Protein AF-A0A925P7Q9-F1 (afdb_monomer)

Structure (mmCIF, N/CA/C/O backbone):
data_AF-A0A925P7Q9-F1
#
_entry.id   AF-A0A925P7Q9-F1
#
loop_
_atom_site.group_PDB
_atom_site.id
_atom_site.type_symbol
_atom_site.label_atom_id
_atom_site.label_alt_id
_atom_site.label_comp_id
_atom_site.label_asym_id
_atom_site.label_entity_id
_atom_site.label_seq_id
_atom_site.pdbx_PDB_ins_code
_atom_site.Cartn_x
_atom_site.Cartn_y
_atom_site.Cartn_z
_atom_site.occupancy
_atom_site.B_iso_or_equiv
_atom_site.auth_seq_id
_atom_site.auth_comp_id
_atom_site.auth_asym_id
_atom_site.auth_atom_id
_atom_site.pdbx_PDB_model_num
ATOM 1 N N . SER A 1 1 ? -13.611 -2.205 -0.124 1.00 94.06 1 SER A N 1
ATOM 2 C CA . SER A 1 1 ? -13.806 -3.662 -0.037 1.00 94.06 1 SER A CA 1
ATOM 3 C C . SER A 1 1 ? -14.175 -4.195 -1.413 1.00 94.06 1 SER A C 1
ATOM 5 O O . SER A 1 1 ? -14.576 -3.403 -2.268 1.00 94.06 1 SER A O 1
ATOM 7 N N . PRO A 1 2 ? -14.031 -5.507 -1.661 1.00 94.31 2 PRO A N 1
ATOM 8 C CA . PRO A 1 2 ? -14.381 -6.111 -2.944 1.00 94.31 2 PRO A CA 1
ATOM 9 C C . PRO A 1 2 ? -15.844 -5.893 -3.346 1.00 94.31 2 PRO A C 1
ATOM 11 O O . PRO A 1 2 ? -16.120 -5.668 -4.518 1.00 94.31 2 PRO A O 1
ATOM 14 N N . ASP A 1 3 ? -16.765 -5.908 -2.383 1.00 93.88 3 ASP A N 1
ATOM 15 C CA . ASP A 1 3 ? -18.208 -5.709 -2.583 1.00 93.88 3 ASP A CA 1
ATOM 16 C C . ASP A 1 3 ? -18.633 -4.231 -2.717 1.00 93.88 3 ASP A C 1
ATOM 18 O O . ASP A 1 3 ? -19.788 -3.942 -3.015 1.00 93.88 3 ASP A O 1
ATOM 22 N N . GLY A 1 4 ? -17.714 -3.287 -2.490 1.00 94.19 4 GLY A N 1
ATOM 23 C CA . GLY A 1 4 ? -17.984 -1.850 -2.536 1.00 94.19 4 GLY A CA 1
ATOM 24 C C . GLY A 1 4 ? -18.709 -1.265 -1.317 1.00 94.19 4 GLY A C 1
ATOM 25 O O . GLY A 1 4 ? -18.965 -0.064 -1.318 1.00 94.19 4 GLY A O 1
ATOM 26 N N . SER A 1 5 ? -19.006 -2.046 -0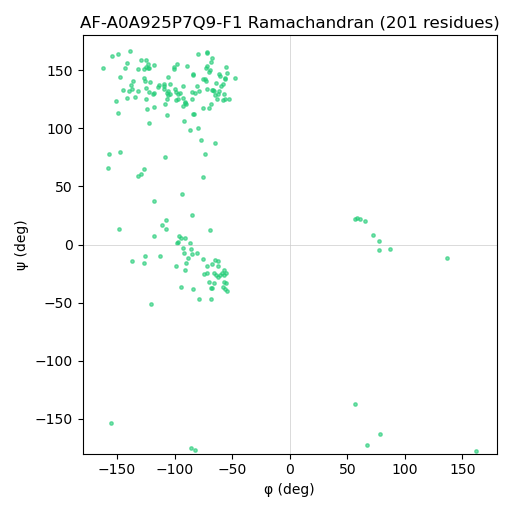.271 1.00 94.88 5 SER A N 1
ATOM 27 C CA . SER A 1 5 ? -19.677 -1.536 0.941 1.00 94.88 5 SER A CA 1
ATOM 28 C C . SER A 1 5 ? -18.772 -0.654 1.812 1.00 94.88 5 SER A C 1
ATOM 30 O O . SER A 1 5 ? -19.252 0.213 2.544 1.00 94.88 5 SER A O 1
ATOM 32 N N . LYS A 1 6 ? -17.449 -0.835 1.709 1.00 97.00 6 LYS A N 1
ATOM 33 C CA . LYS A 1 6 ? -16.426 -0.050 2.409 1.00 97.00 6 LYS A CA 1
ATOM 34 C C . LYS A 1 6 ? -15.475 0.631 1.430 1.00 97.00 6 LYS A C 1
ATOM 36 O O . LYS A 1 6 ? -14.990 0.005 0.483 1.00 97.00 6 LYS A O 1
ATOM 41 N N . LEU A 1 7 ? -15.108 1.871 1.720 1.00 96.81 7 LEU A N 1
ATOM 42 C CA . LEU A 1 7 ? -13.977 2.568 1.115 1.00 96.81 7 LEU A CA 1
ATOM 43 C C . LEU A 1 7 ? -12.781 2.502 2.069 1.00 96.81 7 LEU A C 1
ATOM 45 O O . LEU A 1 7 ? -12.929 2.769 3.258 1.00 96.81 7 LEU A O 1
ATOM 49 N N . TYR A 1 8 ? -11.603 2.178 1.540 1.00 97.62 8 TYR A N 1
ATOM 50 C CA . TYR A 1 8 ? -10.350 2.213 2.292 1.00 97.62 8 TYR A CA 1
ATOM 51 C C . TYR A 1 8 ? -9.435 3.280 1.708 1.00 97.62 8 TYR A C 1
ATOM 53 O O . TYR A 1 8 ? -9.300 3.384 0.490 1.00 97.62 8 TYR A O 1
ATOM 61 N N . GLY A 1 9 ? -8.812 4.062 2.580 1.00 96.19 9 GLY A N 1
ATOM 62 C CA . GLY A 1 9 ? -7.787 5.034 2.229 1.00 96.19 9 GLY A CA 1
ATOM 63 C C . GLY A 1 9 ? -6.588 4.877 3.147 1.00 96.19 9 GLY A C 1
ATOM 64 O O . GLY A 1 9 ? -6.722 4.458 4.294 1.00 96.19 9 GLY A O 1
ATOM 65 N N . MET A 1 10 ? -5.406 5.220 2.659 1.00 95.94 10 MET A N 1
ATOM 66 C CA . MET A 1 10 ? -4.186 5.142 3.448 1.00 95.94 10 MET A CA 1
ATOM 67 C C . MET A 1 10 ? -3.351 6.386 3.200 1.00 95.94 10 MET A C 1
ATOM 69 O O . MET A 1 10 ? -3.211 6.833 2.064 1.00 95.94 10 MET A O 1
ATOM 73 N N . MET A 1 11 ? -2.839 6.987 4.269 1.00 95.62 11 MET A N 1
ATOM 74 C CA . MET A 1 11 ? -1.954 8.141 4.126 1.00 95.62 11 MET A CA 1
ATOM 75 C C . MET A 1 11 ? -0.595 7.672 3.605 1.00 95.62 11 MET A C 1
ATOM 77 O O . MET A 1 11 ? -0.185 6.547 3.875 1.00 95.62 11 MET A O 1
ATOM 81 N N . GLN A 1 12 ? 0.140 8.521 2.885 1.00 95.19 12 GLN A N 1
ATOM 82 C CA . GLN A 1 12 ? 1.475 8.135 2.412 1.00 95.19 12 GLN A CA 1
ATOM 83 C C . GLN A 1 12 ? 2.468 7.973 3.573 1.00 95.19 12 GLN A C 1
ATOM 85 O O . GLN A 1 12 ? 3.310 7.084 3.564 1.00 95.19 12 GLN A O 1
ATOM 90 N N . ASN A 1 13 ? 2.366 8.833 4.585 1.00 96.56 13 ASN A N 1
ATOM 91 C CA . ASN A 1 13 ? 3.212 8.829 5.775 1.00 96.56 13 ASN A CA 1
ATOM 92 C C . ASN A 1 13 ? 2.353 9.107 7.011 1.00 96.56 13 ASN A C 1
ATOM 94 O O . ASN A 1 13 ? 1.243 9.632 6.886 1.00 96.56 13 ASN A O 1
ATOM 98 N N . ALA A 1 14 ? 2.917 8.861 8.198 1.00 97.00 14 ALA A N 1
ATOM 99 C CA . ALA A 1 14 ? 2.318 9.281 9.462 1.00 97.00 14 ALA A CA 1
ATOM 100 C C . ALA A 1 14 ? 1.861 10.752 9.420 1.00 97.00 14 ALA A C 1
ATOM 102 O O . ALA A 1 14 ? 2.492 11.626 8.806 1.00 97.00 14 ALA A O 1
ATOM 103 N N . LEU A 1 15 ? 0.739 11.047 10.073 1.00 96.75 15 LEU A N 1
ATOM 104 C CA . LEU A 1 15 ? 0.200 12.401 10.102 1.00 96.75 15 LEU A CA 1
ATOM 105 C C . LEU A 1 15 ? 1.071 13.327 10.983 1.00 96.75 15 LEU A C 1
ATOM 107 O O . LEU A 1 15 ? 1.928 12.863 11.728 1.00 96.75 15 LEU A O 1
ATOM 111 N N . ILE A 1 16 ? 0.907 14.656 10.885 1.00 97.00 16 ILE A N 1
ATOM 112 C CA . ILE A 1 16 ? 1.794 15.611 11.588 1.00 97.00 16 ILE A CA 1
ATOM 113 C C . ILE A 1 16 ? 1.523 15.487 13.079 1.00 97.00 16 ILE A C 1
ATOM 115 O O . ILE A 1 16 ? 2.448 15.518 13.881 1.00 97.00 16 ILE A O 1
ATOM 119 N N . GLN A 1 17 ? 0.259 15.292 13.445 1.00 96.56 17 GLN A N 1
ATOM 120 C CA . GLN A 1 17 ? -0.120 14.995 14.814 1.00 96.56 17 GLN A CA 1
ATOM 121 C C . GLN A 1 17 ? 0.485 13.676 15.313 1.00 96.56 17 GLN A C 1
ATOM 123 O O . GLN A 1 17 ? 0.772 13.572 16.495 1.00 96.56 17 GLN A O 1
ATOM 128 N N . ASP A 1 18 ? 0.764 12.711 14.432 1.00 96.69 18 ASP A N 1
ATOM 129 C CA . ASP A 1 18 ? 1.245 11.364 14.767 1.00 96.69 18 ASP A CA 1
ATOM 130 C C . ASP A 1 18 ? 2.782 11.267 14.735 1.00 96.69 18 ASP A C 1
ATOM 132 O O . ASP A 1 18 ? 3.371 10.329 14.199 1.00 96.69 18 ASP A O 1
ATOM 136 N N . GLY A 1 19 ? 3.454 12.274 15.298 1.00 94.12 19 GLY A N 1
ATOM 137 C CA . GLY A 1 19 ? 4.905 12.254 15.509 1.00 94.12 19 GLY A CA 1
ATOM 138 C C . GLY A 1 19 ? 5.639 13.549 15.168 1.00 94.12 19 GLY A C 1
ATOM 139 O O . GLY A 1 19 ? 6.790 13.709 15.562 1.00 94.12 19 GLY A O 1
ATOM 140 N N . GLY A 1 20 ? 4.986 14.499 14.503 1.00 95.00 20 GLY A N 1
ATOM 141 C CA . GLY A 1 20 ? 5.560 15.801 14.181 1.00 95.00 20 GLY A CA 1
ATOM 142 C C . GLY A 1 20 ? 6.511 15.785 12.986 1.00 95.00 20 GLY A C 1
ATOM 143 O O . GLY A 1 20 ? 6.508 14.870 12.155 1.00 95.00 20 GLY A O 1
ATOM 144 N N . LEU A 1 21 ? 7.308 16.850 12.904 1.00 96.69 21 LEU A N 1
ATOM 145 C CA . LEU A 1 21 ? 8.299 17.078 11.860 1.00 96.69 21 LEU A CA 1
ATOM 146 C C . LEU A 1 21 ? 9.694 17.243 12.471 1.00 96.69 21 LEU A C 1
ATOM 148 O O . LEU A 1 21 ? 9.822 17.720 13.601 1.00 96.69 21 LEU A O 1
ATOM 152 N N . ASP A 1 22 ? 10.735 16.896 11.718 1.00 94.56 22 ASP A N 1
ATOM 153 C CA . ASP A 1 22 ? 12.109 17.274 12.054 1.00 94.56 22 ASP A CA 1
ATOM 154 C C . ASP A 1 22 ? 12.458 18.704 11.596 1.00 94.56 22 ASP A C 1
ATOM 156 O O . ASP A 1 22 ? 11.629 19.444 11.062 1.00 94.56 22 ASP A O 1
ATOM 160 N N . ALA A 1 23 ? 13.719 19.102 11.800 1.00 96.00 23 ALA A N 1
ATOM 161 C CA . ALA A 1 23 ? 14.226 20.420 11.415 1.00 96.00 23 ALA A CA 1
ATOM 162 C C . ALA A 1 23 ? 14.179 20.695 9.897 1.00 96.00 23 ALA A C 1
ATOM 164 O O . ALA A 1 23 ? 14.252 21.852 9.491 1.00 96.00 23 ALA A O 1
ATOM 165 N N . SER A 1 24 ? 14.055 19.655 9.067 1.00 95.06 24 SER A N 1
ATOM 166 C CA . SER A 1 24 ? 13.908 19.748 7.610 1.00 95.06 24 SER A CA 1
ATOM 167 C C . SER A 1 24 ? 12.451 19.692 7.140 1.00 95.06 24 SER A C 1
ATOM 169 O O . SER A 1 24 ? 12.197 19.646 5.940 1.00 95.06 24 SER A O 1
ATOM 171 N N . LEU A 1 25 ? 11.493 19.728 8.075 1.00 93.88 25 LEU A N 1
ATOM 172 C CA . LEU A 1 25 ? 10.058 19.568 7.830 1.00 93.88 25 LEU A CA 1
ATOM 173 C C . LEU A 1 25 ? 9.665 18.172 7.315 1.00 93.88 25 LEU A C 1
ATOM 175 O O . LEU A 1 25 ? 8.575 18.002 6.764 1.00 93.88 25 LEU A O 1
ATOM 179 N N . ALA A 1 26 ? 10.512 17.160 7.521 1.00 93.00 26 ALA A N 1
ATOM 180 C CA . ALA A 1 26 ? 10.194 15.779 7.181 1.00 93.00 26 ALA A CA 1
ATOM 181 C C . ALA A 1 26 ? 9.395 15.104 8.304 1.00 93.00 26 ALA A C 1
ATOM 183 O O . ALA A 1 26 ? 9.598 15.373 9.489 1.00 93.00 26 ALA A O 1
ATOM 184 N N . ARG A 1 27 ? 8.477 14.209 7.927 1.00 95.12 27 ARG A N 1
ATOM 185 C CA . ARG A 1 27 ? 7.666 13.407 8.857 1.00 95.12 27 ARG A CA 1
ATOM 186 C C . ARG A 1 27 ? 8.571 12.422 9.593 1.00 95.12 27 ARG A C 1
ATOM 188 O O . ARG A 1 27 ? 9.368 11.740 8.958 1.00 95.12 27 ARG A O 1
ATOM 195 N N . VAL A 1 28 ? 8.436 12.320 10.915 1.00 95.44 28 VAL A N 1
ATOM 196 C CA . VAL A 1 28 ? 9.286 11.417 11.723 1.00 95.44 28 VAL A CA 1
ATOM 197 C C . VAL A 1 28 ? 8.546 10.236 12.348 1.00 95.44 28 VAL A C 1
ATOM 199 O O . VAL A 1 28 ? 9.202 9.341 12.883 1.00 95.44 28 VAL A O 1
ATOM 202 N N . GLY A 1 29 ? 7.211 10.228 12.291 1.00 97.19 29 GLY A N 1
ATOM 203 C CA . GLY A 1 29 ? 6.380 9.151 12.828 1.00 97.19 29 GLY A CA 1
ATOM 204 C C . GLY A 1 29 ? 6.428 7.878 11.980 1.00 97.19 29 GLY A C 1
ATOM 205 O O . GLY A 1 29 ? 6.446 7.941 10.753 1.00 97.19 29 GLY A O 1
ATOM 206 N N . LEU A 1 30 ? 6.419 6.718 12.641 1.00 97.94 30 LEU A N 1
ATOM 207 C CA . LEU A 1 30 ? 6.298 5.400 11.999 1.00 97.94 30 LEU A CA 1
ATOM 208 C C . LEU A 1 30 ? 4.848 4.922 11.876 1.00 97.94 30 LEU A C 1
ATOM 210 O O . LEU A 1 30 ? 4.551 4.063 11.050 1.00 97.94 30 LEU A O 1
ATOM 214 N N . ASN A 1 31 ? 3.958 5.454 12.711 1.00 98.31 31 ASN A N 1
ATOM 215 C CA . ASN A 1 31 ? 2.574 5.013 12.806 1.00 98.31 31 ASN A CA 1
ATOM 216 C C . ASN A 1 31 ? 1.715 5.744 11.774 1.00 98.31 31 ASN A C 1
ATOM 218 O O . ASN A 1 31 ? 1.299 6.884 11.974 1.00 98.31 31 ASN A O 1
ATOM 222 N N . ASN A 1 32 ? 1.475 5.074 10.657 1.00 97.75 32 ASN A N 1
ATOM 223 C CA . ASN A 1 32 ? 0.632 5.529 9.572 1.00 97.75 32 ASN A CA 1
ATOM 224 C C . ASN A 1 32 ? -0.828 5.097 9.787 1.00 97.75 32 ASN A C 1
ATOM 226 O O . ASN A 1 32 ? -1.088 4.085 10.442 1.00 97.75 32 ASN A O 1
ATOM 230 N N . ARG A 1 33 ? -1.783 5.848 9.232 1.00 98.06 33 ARG A N 1
ATOM 231 C CA . ARG A 1 33 ? -3.216 5.562 9.388 1.00 98.06 33 ARG A CA 1
ATOM 232 C C . ARG A 1 33 ? -3.820 4.985 8.116 1.00 98.06 33 ARG A C 1
ATOM 234 O O . ARG A 1 33 ? -3.649 5.541 7.029 1.00 98.06 33 ARG A O 1
ATOM 241 N N . ILE A 1 34 ? -4.564 3.900 8.292 1.00 98.62 34 ILE A N 1
ATOM 242 C CA . ILE A 1 34 ? -5.539 3.390 7.328 1.00 98.62 34 ILE A CA 1
ATOM 243 C C . ILE A 1 34 ? -6.908 3.870 7.797 1.00 98.62 34 ILE A C 1
ATOM 245 O O . ILE A 1 34 ? -7.242 3.708 8.967 1.00 98.62 34 ILE A O 1
ATOM 249 N N . VAL A 1 35 ? -7.692 4.438 6.892 1.00 98.31 35 VAL A N 1
ATOM 250 C CA . VAL A 1 35 ? -9.070 4.864 7.127 1.00 98.31 35 VAL A CA 1
ATOM 251 C C . VAL A 1 35 ? -9.996 3.879 6.429 1.00 98.31 35 VAL A C 1
ATOM 253 O O . VAL A 1 35 ? -9.817 3.592 5.248 1.00 98.31 35 VAL A O 1
ATOM 256 N N . GLU A 1 36 ? -10.996 3.386 7.147 1.00 98.50 36 GLU A N 1
ATOM 257 C CA . GLU A 1 36 ? -12.144 2.680 6.584 1.00 98.50 36 GLU A CA 1
ATOM 258 C C . GLU A 1 36 ? -13.380 3.564 6.716 1.00 98.50 36 GLU A C 1
ATOM 260 O O . GLU A 1 36 ? -13.642 4.114 7.786 1.00 98.50 36 GLU A O 1
ATOM 265 N N . ILE A 1 37 ? -14.157 3.663 5.643 1.00 98.38 37 ILE A N 1
ATOM 266 C CA . ILE A 1 37 ? -15.436 4.366 5.611 1.00 98.38 37 ILE A CA 1
ATOM 267 C C . ILE A 1 37 ? -16.500 3.391 5.124 1.00 98.38 37 ILE A C 1
ATOM 269 O O . ILE A 1 37 ? -16.375 2.805 4.050 1.00 98.38 37 ILE A O 1
ATOM 273 N N . ASP A 1 38 ? -17.563 3.231 5.898 1.00 97.75 38 ASP A N 1
ATOM 274 C CA . ASP A 1 38 ? -18.792 2.609 5.428 1.00 97.75 38 ASP A CA 1
ATOM 275 C C . ASP A 1 38 ? -19.474 3.513 4.397 1.00 97.75 38 ASP A C 1
ATOM 277 O O . ASP A 1 38 ? -19.781 4.668 4.690 1.00 97.75 38 ASP A O 1
ATOM 281 N N . VAL A 1 39 ? -19.675 3.013 3.179 1.00 96.50 39 VAL A N 1
ATOM 282 C CA . VAL A 1 39 ? -20.136 3.837 2.051 1.00 96.50 39 VAL A CA 1
ATOM 283 C C . VAL A 1 39 ? -21.589 4.281 2.224 1.00 96.50 39 VAL A C 1
ATOM 285 O O . VAL A 1 39 ? -21.943 5.376 1.793 1.00 96.50 39 VAL A O 1
ATOM 288 N N . GLU A 1 40 ? -22.425 3.468 2.871 1.00 96.50 40 GLU A N 1
ATOM 289 C CA . GLU A 1 40 ? -23.841 3.776 3.080 1.00 96.50 40 GLU A CA 1
ATOM 290 C C . GLU A 1 40 ? -24.042 4.776 4.228 1.00 96.50 40 GLU A C 1
ATOM 292 O O . GLU A 1 40 ? -24.770 5.759 4.093 1.00 96.50 40 GLU A O 1
ATOM 297 N N . THR A 1 41 ? -23.382 4.540 5.360 1.00 97.88 41 THR A N 1
ATOM 298 C CA . THR A 1 41 ? -23.613 5.281 6.611 1.00 97.88 41 THR A CA 1
ATOM 299 C C . THR A 1 41 ? -22.605 6.399 6.865 1.00 97.88 41 THR A C 1
ATOM 301 O O . THR A 1 41 ? -22.851 7.269 7.700 1.00 97.88 41 THR A O 1
ATOM 304 N N . GLY A 1 42 ? -21.449 6.375 6.197 1.00 97.25 42 GLY A N 1
ATOM 305 C CA . GLY A 1 42 ? -20.320 7.262 6.480 1.00 97.25 42 GLY A CA 1
ATOM 306 C C . GLY A 1 42 ? -19.578 6.932 7.780 1.00 97.25 42 GLY A C 1
ATOM 307 O O . GLY A 1 42 ? -18.728 7.714 8.209 1.00 97.25 42 GLY A O 1
ATOM 308 N N . ALA A 1 43 ? -19.886 5.806 8.435 1.00 97.94 43 ALA A N 1
ATOM 309 C CA . ALA A 1 43 ? -19.208 5.397 9.659 1.00 97.94 43 ALA A CA 1
ATOM 310 C C . ALA A 1 43 ? -17.715 5.151 9.397 1.00 97.94 43 ALA A C 1
ATOM 312 O O . ALA A 1 43 ? -17.352 4.404 8.490 1.00 97.94 43 ALA A O 1
ATOM 313 N N . LEU A 1 44 ? -16.860 5.763 10.217 1.00 97.56 44 LEU A N 1
ATOM 314 C CA . LEU A 1 44 ? -15.410 5.753 10.040 1.00 97.56 44 LEU A CA 1
ATOM 315 C C . LEU A 1 44 ? -14.728 4.888 11.101 1.00 97.56 44 LEU A C 1
ATOM 317 O O . LEU A 1 44 ? -15.088 4.965 12.275 1.00 97.56 44 LEU A O 1
ATOM 321 N N . ARG A 1 45 ? -13.727 4.110 10.691 1.00 98.19 45 ARG A N 1
ATOM 322 C CA . ARG A 1 45 ? -12.739 3.464 11.568 1.00 98.19 45 ARG A CA 1
ATOM 323 C C . ARG A 1 45 ? -11.343 3.853 11.111 1.00 98.19 45 ARG A C 1
ATOM 325 O O . ARG A 1 45 ? -11.132 4.110 9.927 1.00 98.19 45 ARG A O 1
ATOM 332 N N . GLU A 1 46 ? -10.390 3.856 12.033 1.00 98.56 46 GLU A N 1
ATOM 333 C CA . GLU A 1 46 ? -8.981 4.020 11.677 1.00 98.56 46 GLU A CA 1
ATOM 334 C C . GLU A 1 46 ? -8.142 2.896 12.266 1.00 98.56 46 GLU A C 1
ATOM 336 O O . GLU A 1 46 ? -8.375 2.469 13.394 1.00 98.56 46 GLU A O 1
ATOM 341 N N . PHE A 1 47 ? -7.136 2.449 11.523 1.00 98.75 47 PHE A N 1
ATOM 342 C CA . PHE A 1 47 ? -6.209 1.404 11.943 1.00 98.75 47 PHE A CA 1
ATOM 343 C C . PHE A 1 47 ? -4.768 1.889 11.819 1.00 98.75 47 PHE A C 1
ATOM 345 O O . PHE A 1 47 ? -4.443 2.710 10.956 1.00 98.75 47 PHE A O 1
ATOM 352 N N . VAL A 1 48 ? -3.887 1.355 12.666 1.00 98.75 48 VAL A N 1
ATOM 353 C CA . VAL A 1 48 ? -2.459 1.689 12.632 1.00 98.75 48 VAL A CA 1
ATOM 354 C C . VAL A 1 48 ? -1.714 0.719 11.725 1.00 98.75 48 VAL A C 1
ATOM 356 O O . VAL A 1 48 ? -1.695 -0.483 11.980 1.00 98.75 48 VAL A O 1
ATOM 359 N N . TYR A 1 49 ? -1.034 1.256 10.718 1.00 98.75 49 TYR A N 1
ATOM 360 C CA . TYR A 1 49 ? 0.004 0.575 9.955 1.00 98.75 49 TYR A CA 1
ATOM 361 C C . TYR A 1 49 ? 1.364 1.139 10.352 1.00 98.75 49 TYR A C 1
ATOM 363 O O . TYR A 1 49 ? 1.592 2.343 10.264 1.00 98.75 49 TYR A O 1
ATOM 371 N N . VAL A 1 50 ? 2.28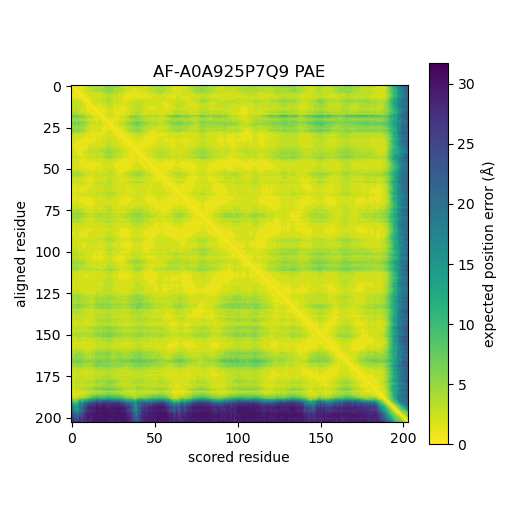9 0.283 10.769 1.00 98.56 50 VAL A N 1
ATOM 372 C CA . VAL A 1 50 ? 3.641 0.715 11.140 1.00 98.56 50 VAL A CA 1
ATOM 373 C C . VAL A 1 50 ? 4.551 0.593 9.920 1.00 98.56 50 VAL A C 1
ATOM 375 O O . VAL A 1 50 ? 4.721 -0.510 9.402 1.00 98.56 50 VAL A O 1
ATOM 378 N N . LEU A 1 51 ? 5.133 1.702 9.460 1.00 98.38 51 LEU A N 1
ATOM 379 C CA . LEU A 1 51 ? 6.138 1.714 8.387 1.00 98.38 51 LEU A CA 1
ATOM 380 C C . LEU A 1 51 ? 7.377 0.899 8.796 1.00 98.38 51 LEU A C 1
ATOM 382 O O . LEU A 1 51 ? 7.771 0.923 9.964 1.00 98.38 51 LEU A O 1
ATOM 386 N N . ASP A 1 52 ? 8.026 0.216 7.847 1.00 97.69 52 ASP A N 1
ATOM 387 C CA . ASP A 1 52 ? 9.322 -0.445 8.105 1.00 97.69 52 ASP A CA 1
ATOM 388 C C . ASP A 1 52 ? 10.417 0.588 8.402 1.00 97.69 52 ASP A C 1
ATOM 390 O O . ASP A 1 52 ? 11.327 0.347 9.198 1.00 97.69 52 ASP A O 1
ATOM 394 N N . SER A 1 53 ? 10.323 1.760 7.774 1.00 96.25 53 SER A N 1
ATOM 395 C CA . SER A 1 53 ? 11.189 2.904 8.036 1.00 96.25 53 SER A CA 1
ATOM 396 C C . SER A 1 53 ? 10.432 4.210 7.831 1.00 96.25 53 SER A C 1
ATOM 398 O O . SER A 1 53 ? 9.679 4.358 6.877 1.00 96.25 53 SER A O 1
ATOM 400 N N . ARG A 1 54 ? 10.734 5.221 8.651 1.00 94.00 54 ARG A N 1
ATOM 401 C CA . ARG A 1 54 ? 10.235 6.601 8.477 1.00 94.00 54 ARG A CA 1
ATOM 402 C C . ARG A 1 54 ? 10.685 7.267 7.170 1.00 94.00 54 ARG A C 1
ATOM 404 O O . ARG A 1 54 ? 10.188 8.327 6.827 1.00 94.00 54 ARG A O 1
ATOM 411 N N . SER A 1 55 ? 11.674 6.688 6.485 1.00 93.62 55 SER A N 1
ATOM 412 C CA . SER A 1 55 ? 12.128 7.143 5.163 1.00 93.62 55 SER A CA 1
ATOM 413 C C . SER A 1 55 ? 11.310 6.569 4.007 1.00 93.62 55 SER A C 1
ATOM 415 O O . SER A 1 55 ? 11.563 6.930 2.857 1.00 93.62 55 SER A O 1
ATOM 417 N N . ASN A 1 56 ? 10.418 5.622 4.293 1.00 96.69 56 ASN A N 1
ATOM 418 C CA . ASN A 1 56 ? 9.552 5.007 3.305 1.00 96.69 56 ASN A CA 1
ATOM 419 C C . ASN A 1 56 ? 8.177 5.671 3.345 1.00 96.69 56 ASN A C 1
ATOM 421 O O . ASN A 1 56 ? 7.768 6.187 4.382 1.00 96.69 56 ASN A O 1
ATOM 425 N N . GLY A 1 57 ? 7.460 5.597 2.231 1.00 97.38 57 GLY A N 1
ATOM 426 C CA . GLY A 1 57 ? 6.054 5.968 2.147 1.00 97.38 57 GLY A CA 1
ATOM 427 C C . GLY A 1 57 ? 5.211 4.813 1.626 1.00 97.38 57 GLY A C 1
ATOM 428 O O . GLY A 1 57 ? 5.719 3.928 0.934 1.00 97.38 57 GLY A O 1
ATOM 429 N N . VAL A 1 58 ? 3.927 4.836 1.972 1.00 98.19 58 VAL A N 1
ATOM 430 C CA . VAL A 1 58 ? 2.908 3.996 1.348 1.00 98.19 58 VAL A CA 1
ATOM 431 C C . VAL A 1 58 ? 2.403 4.664 0.085 1.00 98.19 58 VAL A C 1
ATOM 433 O O . VAL A 1 58 ? 2.027 5.832 0.104 1.00 98.19 58 VAL A O 1
ATOM 436 N N . ASN A 1 59 ? 2.359 3.911 -1.002 1.00 96.75 59 ASN A N 1
ATOM 437 C CA . ASN A 1 59 ? 2.071 4.467 -2.316 1.00 96.75 59 ASN A CA 1
ATOM 438 C C . ASN A 1 59 ? 0.920 3.778 -3.039 1.00 96.75 59 ASN A C 1
ATOM 440 O O . ASN A 1 59 ? 0.471 4.292 -4.052 1.00 96.75 59 ASN A O 1
ATOM 444 N N . GLU A 1 60 ? 0.437 2.652 -2.517 1.00 97.75 60 GLU A N 1
ATOM 445 C CA . GLU A 1 60 ? -0.722 1.954 -3.061 1.00 97.75 60 GLU A CA 1
ATOM 446 C C . GLU A 1 60 ? -1.295 0.973 -2.028 1.00 97.75 60 GLU A C 1
ATOM 448 O O . GLU A 1 60 ? -0.559 0.439 -1.188 1.00 97.75 60 GLU A O 1
ATOM 453 N N . ILE A 1 61 ? -2.600 0.716 -2.111 1.00 98.06 61 ILE A N 1
ATOM 454 C CA . ILE A 1 61 ? -3.321 -0.307 -1.360 1.00 98.06 61 ILE A CA 1
ATOM 455 C C . ILE A 1 61 ? -4.381 -0.972 -2.250 1.00 98.06 61 ILE A C 1
ATOM 457 O O . ILE A 1 61 ? -5.270 -0.319 -2.786 1.00 98.06 61 ILE A O 1
ATOM 461 N N . VAL A 1 62 ? -4.353 -2.302 -2.341 1.00 97.50 62 VAL A N 1
ATOM 462 C CA . VAL A 1 62 ? -5.379 -3.083 -3.050 1.00 97.50 62 VAL A CA 1
ATOM 463 C C . VAL A 1 62 ? -5.985 -4.138 -2.132 1.00 97.50 62 VAL A C 1
ATOM 465 O O . VAL A 1 62 ? -5.278 -4.835 -1.402 1.00 97.50 62 VAL A O 1
ATOM 468 N N . ALA A 1 63 ? -7.313 -4.253 -2.153 1.00 97.62 63 ALA A N 1
ATOM 469 C CA . ALA A 1 63 ? -8.035 -5.236 -1.355 1.00 97.62 63 ALA A CA 1
ATOM 470 C C . ALA A 1 63 ? -7.824 -6.656 -1.899 1.00 97.62 63 ALA A C 1
ATOM 472 O O . ALA A 1 63 ? -7.938 -6.899 -3.101 1.00 97.62 63 ALA A O 1
ATOM 473 N N . LEU A 1 64 ? -7.546 -7.592 -0.994 1.00 98.06 64 LEU A N 1
ATOM 474 C CA . LEU A 1 64 ? -7.551 -9.030 -1.260 1.00 98.06 64 LEU A CA 1
ATOM 475 C C . LEU A 1 64 ? -8.905 -9.643 -0.896 1.00 98.06 64 LEU A C 1
ATOM 477 O O . LEU A 1 64 ? -9.367 -10.548 -1.581 1.00 98.06 64 LEU A O 1
ATOM 481 N N . ASN A 1 65 ? -9.524 -9.145 0.173 1.00 97.25 65 ASN A N 1
ATOM 482 C CA . ASN A 1 65 ? -10.902 -9.401 0.582 1.00 97.25 65 ASN A CA 1
ATOM 483 C C . ASN A 1 65 ? -11.397 -8.216 1.443 1.00 97.25 65 ASN A C 1
ATOM 485 O O . ASN A 1 65 ? -10.951 -7.085 1.248 1.00 97.25 65 ASN A O 1
ATOM 489 N N . ASP A 1 66 ? -12.355 -8.428 2.340 1.00 96.25 66 ASP A N 1
ATOM 490 C CA . ASP A 1 66 ? -12.931 -7.407 3.217 1.00 96.25 66 ASP A CA 1
ATOM 491 C C . ASP A 1 66 ? -12.030 -7.001 4.396 1.00 96.25 66 ASP A C 1
ATOM 493 O O . ASP A 1 66 ? -12.291 -5.971 5.014 1.00 96.25 66 ASP A O 1
ATOM 497 N N . HIS A 1 67 ? -10.956 -7.744 4.684 1.00 97.50 67 HIS A N 1
ATOM 498 C CA . HIS A 1 67 ? -10.054 -7.442 5.801 1.00 97.50 67 HIS A CA 1
ATOM 499 C C . HIS A 1 67 ? -8.552 -7.581 5.485 1.00 97.50 67 HIS A C 1
ATOM 501 O O . HIS A 1 67 ? -7.718 -7.071 6.236 1.00 97.50 67 HIS A O 1
ATOM 507 N N . GLU A 1 68 ? -8.183 -8.221 4.374 1.00 98.62 68 GLU A N 1
ATOM 508 C CA . GLU A 1 68 ? -6.804 -8.371 3.908 1.00 98.62 68 GLU A CA 1
ATOM 509 C C . GLU A 1 68 ? -6.507 -7.467 2.704 1.00 98.62 68 GLU A C 1
ATOM 511 O O . GLU A 1 68 ? -7.333 -7.301 1.801 1.00 98.62 68 GLU A O 1
ATOM 516 N N . PHE A 1 69 ? -5.284 -6.937 2.648 1.00 98.75 69 PHE A N 1
ATOM 517 C CA . PHE A 1 69 ? -4.831 -6.030 1.589 1.00 98.75 69 PHE A CA 1
ATOM 518 C C . PHE A 1 69 ? -3.382 -6.316 1.196 1.00 98.75 69 PHE A C 1
ATOM 520 O O . PHE A 1 69 ? -2.599 -6.818 2.006 1.00 98.75 69 PHE A O 1
ATOM 527 N N . LEU A 1 70 ? -3.009 -5.935 -0.025 1.00 98.69 70 LEU A N 1
ATOM 528 C CA . LEU A 1 70 ? -1.615 -5.674 -0.371 1.00 98.69 70 LEU A CA 1
ATOM 529 C C . LEU A 1 70 ? -1.359 -4.173 -0.277 1.00 98.69 70 LEU A C 1
ATOM 531 O O . LEU A 1 70 ? -2.102 -3.384 -0.855 1.00 98.69 70 LEU A O 1
ATOM 535 N N . VAL A 1 71 ? -0.300 -3.798 0.432 1.00 98.81 71 VAL A N 1
ATOM 536 C CA . VAL A 1 71 ? 0.154 -2.413 0.589 1.00 98.81 71 VAL A CA 1
ATOM 537 C C . VAL A 1 71 ? 1.551 -2.287 0.010 1.00 98.81 71 VAL A C 1
ATOM 539 O O . VAL A 1 71 ? 2.440 -3.064 0.361 1.00 98.81 71 VAL A O 1
ATOM 542 N N . LEU A 1 72 ? 1.750 -1.300 -0.855 1.00 98.75 72 LEU A N 1
ATOM 543 C CA . LEU A 1 72 ? 3.058 -0.958 -1.393 1.00 98.75 72 LEU A CA 1
ATOM 544 C C . LEU A 1 72 ? 3.742 0.073 -0.500 1.00 98.75 72 LEU A C 1
ATOM 546 O O . LEU A 1 72 ? 3.248 1.189 -0.353 1.00 98.75 72 LEU A O 1
ATOM 550 N N . GLU A 1 73 ? 4.912 -0.278 0.023 1.00 98.62 73 GLU A N 1
ATOM 551 C CA . GLU A 1 73 ? 5.791 0.630 0.753 1.00 98.62 73 GLU A CA 1
ATOM 552 C C . GLU A 1 73 ? 7.133 0.765 0.017 1.00 98.62 73 GLU A C 1
ATOM 554 O O . GLU A 1 73 ? 7.760 -0.226 -0.380 1.00 98.62 73 GLU A O 1
ATOM 559 N N . ARG A 1 74 ? 7.580 2.006 -0.191 1.00 98.12 74 ARG A N 1
ATOM 560 C CA . ARG A 1 74 ? 8.755 2.309 -1.015 1.00 98.12 74 ARG A CA 1
ATOM 561 C C . ARG A 1 74 ? 9.598 3.460 -0.476 1.00 98.12 74 ARG A C 1
ATOM 563 O O . ARG A 1 74 ? 9.078 4.391 0.133 1.00 98.12 74 ARG A O 1
ATOM 570 N N . ASP A 1 75 ? 10.898 3.439 -0.762 1.00 97.88 75 ASP A N 1
ATOM 571 C CA . ASP A 1 75 ? 11.761 4.617 -0.616 1.00 97.88 75 ASP A CA 1
ATOM 572 C C . ASP A 1 75 ? 11.613 5.581 -1.809 1.00 97.88 75 ASP A C 1
ATOM 574 O O . ASP A 1 75 ? 11.084 5.227 -2.861 1.00 97.88 75 ASP A O 1
ATOM 578 N N . GLY A 1 76 ? 12.076 6.823 -1.665 1.00 96.44 76 GLY A N 1
ATOM 579 C CA . GLY A 1 76 ? 12.128 7.809 -2.759 1.00 96.44 76 GLY A CA 1
ATOM 580 C C . GLY A 1 76 ? 13.371 7.709 -3.647 1.00 96.44 76 GLY A C 1
ATOM 581 O O . GLY A 1 76 ? 13.823 8.720 -4.168 1.00 96.44 76 GLY A O 1
ATOM 582 N N . ARG A 1 77 ? 14.010 6.535 -3.740 1.00 97.62 77 ARG A N 1
ATOM 583 C CA . ARG A 1 77 ? 15.233 6.350 -4.539 1.00 97.62 77 ARG A CA 1
ATOM 584 C C . ARG A 1 77 ? 14.926 5.697 -5.886 1.00 97.62 77 ARG A C 1
ATOM 586 O O . ARG A 1 77 ? 13.970 4.931 -6.007 1.00 97.62 77 ARG A O 1
ATOM 593 N N . VAL A 1 78 ? 15.776 5.980 -6.873 1.00 96.25 78 VAL A N 1
ATOM 594 C CA . VAL A 1 78 ? 15.648 5.560 -8.278 1.00 96.25 78 VAL A CA 1
ATOM 595 C C . VAL A 1 78 ? 16.893 4.819 -8.757 1.00 96.25 78 VAL A C 1
ATOM 597 O O . VAL A 1 78 ? 17.988 4.983 -8.206 1.00 96.25 78 VAL A O 1
ATOM 600 N N . GLY A 1 79 ? 16.737 4.026 -9.811 1.00 96.25 79 GLY A N 1
ATOM 601 C CA . GLY A 1 79 ? 17.822 3.352 -10.501 1.00 96.25 79 GLY A CA 1
ATOM 602 C C . GLY A 1 79 ? 18.631 2.464 -9.558 1.00 96.25 79 GLY A C 1
ATOM 603 O O . GLY A 1 79 ? 18.094 1.808 -8.668 1.00 96.25 79 GLY A O 1
ATOM 604 N N . ALA A 1 80 ? 19.956 2.507 -9.698 1.00 97.06 80 ALA A N 1
ATOM 605 C CA . ALA A 1 80 ? 20.869 1.745 -8.846 1.00 97.06 80 ALA A CA 1
ATOM 606 C C . ALA A 1 80 ? 20.848 2.166 -7.361 1.00 97.06 80 ALA A C 1
ATOM 608 O O . ALA A 1 80 ? 21.401 1.456 -6.525 1.00 97.06 80 ALA A O 1
ATOM 609 N N . ALA A 1 81 ? 20.246 3.313 -7.025 1.00 98.00 81 ALA A N 1
ATOM 610 C CA . ALA A 1 81 ? 20.097 3.758 -5.644 1.00 98.00 81 ALA A CA 1
ATOM 611 C C . ALA A 1 81 ? 18.809 3.241 -4.982 1.00 98.00 81 ALA A C 1
ATOM 613 O O . ALA A 1 81 ? 18.681 3.387 -3.766 1.00 98.00 81 ALA A O 1
ATOM 614 N N . ALA A 1 82 ? 17.859 2.671 -5.737 1.00 97.94 82 ALA A N 1
ATOM 615 C CA . ALA A 1 82 ? 16.646 2.076 -5.179 1.00 97.94 82 ALA A CA 1
ATOM 616 C C . ALA A 1 82 ? 17.010 0.998 -4.146 1.00 97.94 82 ALA A C 1
ATOM 618 O O . ALA A 1 82 ? 17.766 0.077 -4.452 1.00 97.94 82 ALA A O 1
ATOM 619 N N . ALA A 1 83 ? 16.489 1.122 -2.923 1.00 97.81 83 ALA A N 1
ATOM 620 C CA . ALA A 1 83 ? 16.840 0.215 -1.829 1.00 97.81 83 ALA A CA 1
ATOM 621 C C . ALA A 1 83 ? 15.626 -0.435 -1.153 1.00 97.81 83 ALA A C 1
ATOM 623 O O . ALA A 1 83 ? 15.793 -1.411 -0.424 1.00 97.81 83 ALA A O 1
ATOM 624 N N . PHE A 1 84 ? 14.413 0.085 -1.369 1.00 98.50 84 PHE A N 1
ATOM 625 C CA . PHE A 1 84 ? 13.201 -0.462 -0.759 1.00 98.50 84 PHE A CA 1
ATOM 626 C C . PHE A 1 84 ? 11.979 -0.257 -1.660 1.00 98.50 84 PHE A C 1
ATOM 628 O O . PHE A 1 84 ? 11.563 0.882 -1.868 1.00 98.50 84 PHE A O 1
ATOM 635 N N . LYS A 1 85 ? 11.408 -1.348 -2.193 1.00 98.31 85 LYS A N 1
ATOM 636 C CA . LYS A 1 85 ? 10.224 -1.362 -3.076 1.00 98.31 85 LYS A CA 1
ATOM 637 C C . LYS A 1 85 ? 9.410 -2.642 -2.828 1.00 98.31 85 LYS A C 1
ATOM 639 O O . LYS A 1 85 ? 9.568 -3.629 -3.545 1.00 98.31 85 LYS A O 1
ATOM 644 N N . ARG A 1 86 ? 8.606 -2.672 -1.763 1.00 98.69 86 ARG A N 1
ATOM 645 C CA . ARG A 1 86 ? 8.027 -3.920 -1.240 1.00 98.69 86 ARG A CA 1
ATOM 646 C C . ARG A 1 86 ? 6.518 -3.864 -1.125 1.00 98.69 86 ARG A C 1
ATOM 648 O O . ARG A 1 86 ? 5.962 -2.869 -0.672 1.00 98.69 86 ARG A O 1
ATOM 655 N N . LEU A 1 87 ? 5.878 -4.976 -1.461 1.00 98.81 87 LEU A N 1
ATOM 656 C CA . LEU A 1 87 ? 4.502 -5.236 -1.091 1.00 98.81 87 LEU A CA 1
ATOM 657 C C . LEU A 1 87 ? 4.461 -6.005 0.224 1.00 98.81 87 LEU A C 1
ATOM 659 O O . LEU A 1 87 ? 5.174 -6.997 0.412 1.00 98.81 87 LEU A O 1
ATOM 663 N N . PHE A 1 88 ? 3.562 -5.577 1.094 1.00 98.88 88 PHE A N 1
ATOM 664 C CA . PHE A 1 88 ? 3.204 -6.260 2.323 1.00 98.88 88 PHE A CA 1
ATOM 665 C C . PHE A 1 88 ? 1.771 -6.752 2.235 1.00 98.88 88 PHE A C 1
ATOM 667 O O . PHE A 1 88 ? 0.888 -6.012 1.805 1.00 98.88 88 PHE A O 1
ATOM 674 N N . LYS A 1 89 ? 1.530 -7.977 2.697 1.00 98.81 89 LYS A N 1
ATOM 675 C CA . LYS A 1 89 ? 0.180 -8.440 2.997 1.00 98.81 89 LYS A CA 1
ATOM 676 C C . LYS A 1 89 ? -0.174 -7.992 4.409 1.00 98.81 89 LYS A C 1
ATOM 678 O O . LYS A 1 89 ? 0.567 -8.306 5.349 1.00 98.81 89 LYS A O 1
ATOM 683 N N . ILE A 1 90 ? -1.288 -7.278 4.545 1.00 98.88 90 ILE A N 1
ATOM 684 C CA . ILE A 1 90 ? -1.821 -6.847 5.838 1.00 98.88 90 ILE A CA 1
ATOM 685 C C . ILE A 1 90 ? -3.199 -7.439 6.120 1.00 98.88 90 ILE A C 1
ATOM 687 O O .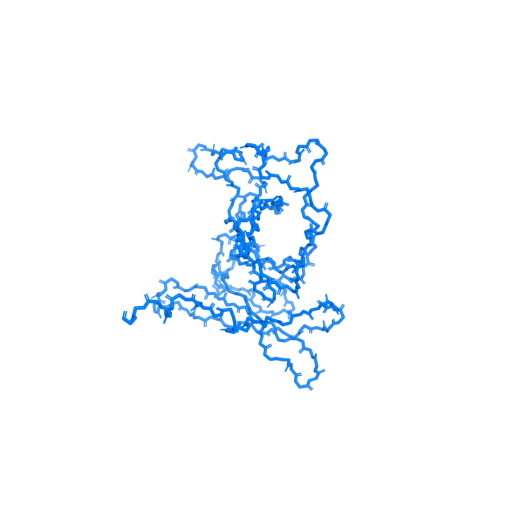 ILE A 1 90 ? -3.930 -7.740 5.180 1.00 98.88 90 ILE A O 1
ATOM 691 N N . ASP A 1 91 ? -3.544 -7.567 7.401 1.00 98.75 91 ASP A N 1
ATOM 692 C CA . ASP A 1 91 ? -4.870 -7.975 7.886 1.00 98.75 91 ASP A CA 1
ATOM 693 C C . ASP A 1 91 ? -5.322 -7.059 9.038 1.00 98.75 91 ASP A C 1
ATOM 695 O O . ASP A 1 91 ? -4.591 -6.860 10.018 1.00 98.75 91 ASP A O 1
ATOM 699 N N . ILE A 1 92 ? -6.524 -6.488 8.911 1.00 98.69 92 ILE A N 1
ATOM 700 C CA . ILE A 1 92 ? -7.112 -5.554 9.885 1.00 98.69 92 ILE A CA 1
ATOM 701 C C . ILE A 1 92 ? -7.981 -6.236 10.953 1.00 98.69 92 ILE A C 1
ATOM 703 O O . ILE A 1 92 ? -8.382 -5.572 11.904 1.00 98.69 92 ILE A O 1
ATOM 707 N N . THR A 1 93 ? -8.267 -7.539 10.848 1.00 98.19 93 THR A N 1
ATOM 708 C CA . THR A 1 93 ? -9.251 -8.248 11.698 1.00 98.19 93 THR A CA 1
ATOM 709 C C . THR A 1 93 ? -9.004 -8.085 13.201 1.00 98.19 93 THR A C 1
ATOM 711 O O . THR A 1 93 ? -9.946 -7.926 13.975 1.00 98.19 93 THR A O 1
ATOM 714 N N . GLY A 1 94 ? -7.739 -8.120 13.627 1.00 98.00 94 GLY A N 1
ATOM 715 C CA . GLY A 1 94 ? -7.339 -7.967 15.032 1.00 98.00 94 GLY A CA 1
ATOM 716 C C . GLY A 1 94 ? -6.877 -6.559 15.418 1.00 98.00 94 GLY A C 1
ATOM 717 O O . GLY A 1 94 ? -6.451 -6.359 16.556 1.00 98.00 94 GLY A O 1
ATOM 718 N N . ALA A 1 95 ? -6.901 -5.603 14.487 1.00 98.69 95 ALA A N 1
ATOM 719 C CA . ALA A 1 95 ? -6.387 -4.261 14.718 1.00 98.69 95 ALA A CA 1
ATOM 720 C C . ALA A 1 95 ? -7.347 -3.443 15.591 1.00 98.69 95 ALA A C 1
ATOM 722 O O . ALA A 1 95 ? -8.571 -3.530 15.471 1.00 98.69 95 ALA A O 1
ATOM 723 N N . SER A 1 96 ? -6.788 -2.617 16.472 1.00 98.69 96 SER A N 1
ATOM 724 C CA . SER A 1 96 ? -7.579 -1.678 17.263 1.00 98.69 96 SER A CA 1
ATOM 725 C C . SER A 1 96 ? -8.084 -0.535 16.393 1.00 98.69 96 SER A C 1
ATOM 727 O O . SER A 1 96 ? -7.343 0.000 15.569 1.00 98.69 96 SER A O 1
ATOM 729 N N . ASP A 1 97 ? -9.320 -0.117 16.644 1.00 98.62 97 ASP A N 1
ATOM 730 C CA . ASP A 1 97 ? -9.845 1.122 16.091 1.00 98.62 97 ASP A CA 1
ATOM 731 C C . ASP A 1 97 ? -9.262 2.322 16.844 1.00 98.62 97 ASP A C 1
ATOM 733 O O . ASP A 1 97 ? -9.451 2.465 18.055 1.00 98.62 97 ASP A O 1
ATOM 737 N N . VAL A 1 98 ? -8.524 3.167 16.130 1.00 98.44 98 VAL A N 1
ATOM 738 C CA . VAL A 1 98 ? -7.803 4.320 16.680 1.00 98.44 98 VAL A CA 1
ATOM 739 C C . VAL A 1 98 ? -8.389 5.664 16.250 1.00 98.44 98 VAL A C 1
ATOM 741 O O . VAL A 1 98 ? -7.728 6.690 16.431 1.00 98.44 98 VAL A O 1
ATOM 744 N N . ARG A 1 99 ? -9.628 5.695 15.736 1.00 97.38 99 ARG A N 1
ATOM 745 C CA . ARG A 1 99 ? -10.280 6.939 15.280 1.00 97.38 99 ARG A CA 1
ATOM 746 C C . ARG A 1 99 ? -10.334 8.033 16.357 1.00 97.38 99 ARG A C 1
ATOM 748 O O . ARG A 1 99 ? -10.206 9.213 16.056 1.00 97.38 99 ARG A O 1
ATOM 755 N N . ASP A 1 100 ? -10.465 7.635 17.625 1.00 96.75 100 ASP A N 1
ATOM 756 C CA . ASP A 1 100 ? -10.533 8.552 18.772 1.00 96.75 100 ASP A CA 1
ATOM 757 C C . ASP A 1 100 ? -9.155 8.826 19.410 1.00 96.75 100 ASP A C 1
ATOM 759 O O . ASP A 1 100 ? -9.021 9.639 20.333 1.00 96.75 100 ASP A O 1
ATOM 763 N N . VAL A 1 101 ? -8.094 8.174 18.919 1.00 97.25 101 VAL A N 1
ATOM 764 C CA . VAL A 1 101 ? -6.717 8.420 19.361 1.00 97.25 101 VAL A CA 1
ATOM 765 C C . VAL A 1 101 ? -6.201 9.672 18.663 1.00 97.25 101 VAL A C 1
ATOM 767 O O . VAL A 1 101 ? -5.752 9.631 17.520 1.00 97.25 101 VAL A O 1
ATOM 770 N N . LYS A 1 102 ? -6.220 10.796 19.385 1.00 96.12 102 LYS A N 1
ATOM 771 C CA . LYS A 1 102 ? -5.828 12.119 18.862 1.00 96.12 102 LYS A CA 1
ATOM 772 C C . LYS A 1 102 ? -4.403 12.186 18.304 1.00 96.12 102 LYS A C 1
ATOM 774 O O . LYS A 1 102 ? -4.144 12.982 17.408 1.00 96.12 102 LYS A O 1
ATOM 779 N N . GLN A 1 103 ? -3.489 11.406 18.874 1.00 97.12 103 GLN A N 1
ATOM 780 C CA . GLN A 1 103 ? -2.078 11.390 18.504 1.00 97.12 103 GLN A CA 1
ATOM 781 C C . GLN A 1 103 ? -1.484 10.008 18.768 1.00 97.12 103 GLN A C 1
ATOM 783 O O . GLN A 1 103 ? -1.511 9.514 19.898 1.00 97.12 103 GLN A O 1
ATOM 788 N N . LEU A 1 104 ? -0.910 9.409 17.731 1.00 97.88 104 LEU A N 1
ATOM 789 C CA . LEU A 1 104 ? -0.056 8.234 17.832 1.00 97.88 104 LEU A CA 1
ATOM 790 C C . LEU A 1 104 ? 1.384 8.671 18.157 1.00 97.88 104 LEU A C 1
ATOM 792 O O . LEU A 1 104 ? 1.824 9.750 17.745 1.00 97.88 104 LEU A O 1
ATOM 796 N N . PRO A 1 105 ? 2.142 7.867 18.921 1.00 97.38 105 PRO A N 1
ATOM 797 C CA . PRO A 1 105 ? 3.527 8.184 19.236 1.00 97.38 105 PRO A CA 1
ATOM 798 C C . PRO A 1 105 ? 4.406 8.104 17.980 1.00 97.38 105 PRO A C 1
ATOM 800 O O . PRO A 1 105 ? 4.063 7.435 17.006 1.00 97.38 105 PRO A O 1
ATOM 803 N N . VAL A 1 106 ? 5.581 8.740 18.032 1.00 96.69 106 VAL A N 1
ATOM 804 C CA . VAL A 1 106 ? 6.588 8.697 16.951 1.00 96.69 106 VAL A CA 1
ATOM 805 C C . VAL A 1 106 ? 6.984 7.255 16.604 1.00 96.69 106 VAL A C 1
ATOM 807 O O . VAL A 1 106 ? 7.185 6.924 15.437 1.00 96.69 106 VAL A O 1
ATOM 810 N N . SER A 1 107 ? 7.098 6.396 17.617 1.00 95.88 107 SER A N 1
ATOM 811 C CA . SER A 1 107 ? 7.426 4.976 17.495 1.00 95.88 107 SER A CA 1
ATOM 812 C C . SER A 1 107 ? 6.765 4.169 18.614 1.00 95.88 107 SER A C 1
ATOM 814 O O . SER A 1 107 ? 6.309 4.728 19.615 1.00 95.88 107 SER A O 1
ATOM 816 N N . GLY A 1 108 ? 6.708 2.846 18.439 1.00 96.56 108 GLY A N 1
ATOM 817 C CA . GLY A 1 108 ? 5.918 1.974 19.309 1.00 96.56 108 GLY A CA 1
ATOM 818 C C . GLY A 1 108 ? 4.416 2.222 19.147 1.00 96.56 108 GLY A C 1
ATOM 819 O O . GLY A 1 108 ? 3.995 2.963 18.264 1.00 96.56 108 GLY A O 1
ATOM 820 N N . LEU A 1 109 ? 3.603 1.603 19.998 1.00 97.44 109 LEU A N 1
ATOM 821 C CA . LEU A 1 109 ? 2.148 1.767 19.990 1.00 97.44 109 LEU A CA 1
ATOM 822 C C . LEU A 1 109 ? 1.667 2.254 21.362 1.00 97.44 109 LEU A C 1
ATOM 824 O O . LEU A 1 109 ? 2.315 1.956 22.372 1.00 97.44 109 LEU A O 1
ATOM 828 N N . PRO A 1 110 ? 0.540 2.988 21.433 1.00 96.31 110 PRO A N 1
ATOM 829 C CA . PRO A 1 110 ? -0.129 3.237 22.703 1.00 96.31 110 PRO A CA 1
ATOM 830 C C . PRO A 1 110 ? -0.453 1.922 23.429 1.00 96.31 110 PRO A C 1
ATOM 832 O O . PRO A 1 110 ? -0.664 0.885 22.802 1.00 96.31 110 PRO A O 1
ATOM 835 N N . SER A 1 111 ? -0.525 1.964 24.760 1.00 96.44 111 SER A N 1
ATOM 836 C CA . SER A 1 111 ? -0.860 0.776 25.555 1.00 96.44 111 SER A CA 1
ATOM 837 C C . SER A 1 111 ? -2.211 0.189 25.133 1.00 96.44 111 SER A C 1
ATOM 839 O O . SER A 1 111 ? -3.202 0.912 25.056 1.00 96.44 111 SER A O 1
ATOM 841 N N . GLY A 1 112 ? -2.241 -1.118 24.864 1.00 96.31 112 GLY A N 1
ATOM 842 C CA . GLY A 1 112 ? -3.447 -1.839 24.448 1.00 96.31 112 GLY A CA 1
ATOM 843 C C . GLY A 1 112 ? -3.859 -1.647 22.983 1.00 96.31 112 GLY A C 1
ATOM 844 O O . GLY A 1 112 ? -4.791 -2.317 22.550 1.00 96.31 112 GLY A O 1
ATOM 845 N N . VAL A 1 113 ? -3.176 -0.790 22.215 1.00 98.38 113 VAL A N 1
ATOM 846 C CA . VAL A 1 113 ? -3.411 -0.647 20.771 1.00 98.38 113 VAL A CA 1
ATOM 847 C C . VAL A 1 113 ? -2.664 -1.737 20.014 1.00 98.38 113 VAL A C 1
ATOM 849 O O . VAL A 1 113 ? -1.462 -1.934 20.195 1.00 98.38 113 VAL A O 1
ATOM 852 N N . VAL A 1 114 ? -3.382 -2.411 19.122 1.00 98.69 114 VAL A N 1
ATOM 853 C CA . VAL A 1 114 ? -2.861 -3.426 18.208 1.00 98.69 114 VAL A CA 1
ATOM 854 C C . VAL A 1 114 ? -2.864 -2.845 16.796 1.00 98.69 114 VAL A C 1
ATOM 856 O O . VAL A 1 114 ? -3.908 -2.428 16.294 1.00 98.69 114 VAL A O 1
ATOM 859 N N . ALA A 1 115 ? -1.691 -2.783 16.165 1.00 98.81 115 ALA A N 1
ATOM 860 C CA . ALA A 1 115 ? -1.566 -2.422 14.754 1.00 98.81 115 ALA A CA 1
ATOM 861 C C . ALA A 1 115 ? -2.069 -3.556 13.848 1.00 98.81 115 ALA A C 1
ATOM 863 O O . ALA A 1 115 ? -2.226 -4.693 14.294 1.00 98.81 115 ALA A O 1
ATOM 864 N N . VAL A 1 116 ? -2.285 -3.260 12.566 1.00 98.88 116 VAL A N 1
ATOM 865 C CA . VAL A 1 116 ? -2.607 -4.289 11.567 1.00 98.88 116 VAL A CA 1
ATOM 866 C C . VAL A 1 116 ? -1.523 -5.365 11.543 1.00 98.88 116 VAL A C 1
ATOM 868 O O . VAL A 1 116 ? -0.329 -5.067 11.671 1.00 98.88 116 VAL A O 1
ATOM 871 N N . ALA A 1 117 ? -1.922 -6.624 11.365 1.00 98.81 117 ALA A N 1
ATOM 872 C CA . ALA A 1 117 ? -0.950 -7.679 11.125 1.00 98.81 117 ALA A CA 1
ATOM 873 C C . ALA A 1 117 ? -0.284 -7.401 9.775 1.00 98.81 117 ALA A C 1
ATOM 875 O O . ALA A 1 117 ? -0.979 -7.108 8.807 1.00 98.81 117 ALA A O 1
ATOM 876 N N . LYS A 1 118 ? 1.049 -7.459 9.709 1.00 98.69 118 LYS A N 1
ATOM 877 C CA . LYS A 1 118 ? 1.825 -7.142 8.505 1.00 98.69 118 LYS A CA 1
ATOM 878 C C . LYS A 1 118 ? 2.851 -8.234 8.240 1.00 98.69 118 LYS A C 1
ATOM 880 O O . LYS A 1 118 ? 3.598 -8.613 9.139 1.00 98.69 118 LYS A O 1
ATOM 885 N N . SER A 1 119 ? 2.910 -8.707 7.000 1.00 98.50 119 SER A N 1
ATOM 886 C CA . SER A 1 119 ? 3.884 -9.703 6.549 1.00 98.50 119 SER A CA 1
ATOM 887 C C . SER A 1 119 ? 4.462 -9.323 5.181 1.00 98.50 119 SER A C 1
ATOM 889 O O . SER A 1 119 ? 3.718 -8.814 4.337 1.00 98.50 119 SER A O 1
ATOM 891 N N . PRO A 1 120 ? 5.772 -9.518 4.938 1.00 98.56 120 PRO A N 1
ATOM 892 C CA . PRO A 1 120 ? 6.349 -9.329 3.609 1.00 98.56 120 PRO A CA 1
ATOM 893 C C . PRO A 1 120 ? 5.658 -10.232 2.586 1.00 98.56 120 PRO A C 1
ATOM 895 O O . PRO A 1 120 ? 5.397 -11.398 2.879 1.00 98.56 120 PRO A O 1
ATOM 898 N N . PHE A 1 121 ? 5.379 -9.704 1.396 1.00 98.62 121 PHE A N 1
ATOM 899 C CA . PHE A 1 121 ? 4.724 -10.452 0.323 1.00 98.62 121 PHE A CA 1
ATOM 900 C C . PHE A 1 121 ? 5.582 -10.527 -0.942 1.00 98.62 121 PHE A C 1
ATOM 902 O O . PHE A 1 121 ? 5.833 -11.616 -1.448 1.00 98.62 121 PHE A O 1
ATOM 909 N N . LEU A 1 122 ? 6.068 -9.384 -1.432 1.00 98.50 122 LEU A N 1
ATOM 910 C CA . LEU A 1 122 ? 6.903 -9.311 -2.632 1.00 98.50 122 LEU A CA 1
ATOM 911 C C . LEU A 1 122 ? 7.948 -8.203 -2.479 1.00 98.50 122 LEU A C 1
ATOM 913 O O . LEU A 1 122 ? 7.604 -7.089 -2.095 1.00 98.50 122 LEU A O 1
ATOM 917 N N . ASP A 1 123 ? 9.208 -8.488 -2.806 1.00 98.56 123 ASP A N 1
ATOM 918 C CA . ASP A 1 123 ? 10.263 -7.476 -2.932 1.00 98.56 123 ASP A CA 1
ATOM 919 C C . ASP A 1 123 ? 10.580 -7.269 -4.415 1.00 98.56 123 ASP A C 1
ATOM 921 O O . ASP A 1 123 ? 11.117 -8.160 -5.066 1.00 98.56 123 ASP A O 1
ATOM 925 N N . LEU A 1 124 ? 10.239 -6.104 -4.972 1.00 98.38 124 LEU A N 1
ATOM 926 C CA . LEU A 1 124 ? 10.467 -5.817 -6.394 1.00 98.38 124 LEU A CA 1
ATOM 927 C C . LEU A 1 124 ? 11.958 -5.720 -6.739 1.00 98.38 124 LEU A C 1
ATOM 929 O O . LEU A 1 124 ? 12.317 -5.786 -7.913 1.00 98.38 124 LEU A O 1
ATOM 933 N N . LEU A 1 125 ? 12.821 -5.564 -5.732 1.00 98.31 125 LEU A N 1
ATOM 934 C CA . LEU A 1 125 ? 14.271 -5.537 -5.894 1.00 98.31 125 LEU A CA 1
ATOM 935 C C . LEU A 1 125 ? 14.916 -6.912 -5.675 1.00 98.31 125 LEU A C 1
ATOM 937 O O . LEU A 1 125 ? 16.145 -7.000 -5.699 1.00 98.31 125 LEU A O 1
ATOM 941 N N . ASP A 1 126 ? 14.129 -7.978 -5.478 1.00 98.12 126 ASP A N 1
ATOM 942 C CA . ASP A 1 126 ? 14.668 -9.336 -5.421 1.00 98.12 126 ASP A CA 1
ATOM 943 C C . ASP A 1 126 ? 15.425 -9.646 -6.733 1.00 98.12 126 ASP A C 1
ATOM 945 O O . ASP A 1 126 ? 14.850 -9.530 -7.827 1.00 98.12 126 ASP A O 1
ATOM 949 N N . PRO A 1 127 ? 16.712 -10.042 -6.661 1.00 97.25 127 PRO A N 1
ATOM 950 C CA . PRO A 1 127 ? 17.509 -10.361 -7.841 1.00 97.25 127 PRO A CA 1
ATOM 951 C C . PRO A 1 127 ? 16.890 -11.431 -8.746 1.00 97.25 127 PRO A C 1
ATOM 953 O O . PRO A 1 127 ? 17.184 -11.442 -9.941 1.00 97.25 127 PRO A O 1
ATOM 956 N N . ALA A 1 128 ? 16.023 -12.302 -8.217 1.00 97.06 128 ALA A N 1
ATOM 957 C CA . ALA A 1 128 ? 15.319 -13.320 -8.992 1.00 97.06 128 ALA A CA 1
ATOM 958 C C . ALA A 1 128 ? 14.432 -12.729 -10.099 1.00 97.06 128 ALA A C 1
ATOM 960 O O . ALA A 1 128 ? 14.204 -13.390 -11.112 1.00 97.06 128 ALA A O 1
ATOM 961 N N . TYR A 1 129 ? 13.956 -11.491 -9.936 1.00 96.12 129 TYR A N 1
ATOM 962 C CA . TYR A 1 129 ? 13.122 -10.817 -10.934 1.00 96.12 129 TYR A CA 1
ATOM 963 C C . TYR A 1 129 ? 13.934 -10.016 -11.956 1.00 96.12 129 TYR A C 1
ATOM 965 O O . TYR A 1 129 ? 13.396 -9.639 -12.994 1.00 96.12 129 TYR A O 1
ATOM 973 N N . GLY A 1 130 ? 15.213 -9.735 -11.680 1.00 96.19 130 GLY A N 1
ATOM 974 C CA . GLY A 1 130 ? 16.080 -8.969 -12.581 1.00 96.19 130 GLY A CA 1
ATOM 975 C C . GLY A 1 130 ? 15.597 -7.541 -12.865 1.00 96.19 130 GLY A C 1
ATOM 976 O O . GLY A 1 130 ? 15.958 -6.978 -13.895 1.00 96.19 130 GLY A O 1
ATOM 977 N N . LEU A 1 131 ? 14.763 -6.966 -11.989 1.00 96.12 131 LEU A N 1
ATOM 978 C CA . LEU A 1 131 ? 14.195 -5.629 -12.187 1.00 96.12 131 LEU A CA 1
ATOM 979 C C . LEU A 1 131 ? 15.149 -4.524 -11.721 1.00 96.12 131 LEU A C 1
ATOM 981 O O . LEU A 1 131 ? 15.245 -3.482 -12.366 1.00 96.12 131 LEU A O 1
ATOM 985 N N . ALA A 1 132 ? 15.858 -4.740 -10.610 1.00 96.25 132 ALA A N 1
ATOM 986 C CA . ALA A 1 132 ? 16.774 -3.754 -10.049 1.00 96.25 132 ALA A CA 1
ATOM 987 C C . ALA A 1 132 ? 17.890 -3.385 -11.043 1.00 96.25 132 ALA A C 1
ATOM 989 O O . ALA A 1 132 ? 18.496 -4.247 -11.680 1.00 96.25 132 ALA A O 1
ATOM 990 N N . GLY A 1 133 ? 18.203 -2.093 -11.151 1.00 95.81 133 GLY A N 1
ATOM 991 C CA . GLY A 1 133 ? 19.239 -1.610 -12.059 1.00 95.81 133 GLY A CA 1
ATOM 992 C C . GLY A 1 133 ? 19.130 -0.114 -12.344 1.00 95.81 133 GLY A C 1
ATOM 993 O O . GLY A 1 133 ? 18.254 0.550 -11.795 1.00 95.81 133 GLY A O 1
ATOM 994 N N . PRO A 1 134 ? 19.999 0.441 -13.209 1.00 95.69 134 PRO A N 1
ATOM 995 C CA . PRO A 1 134 ? 20.054 1.878 -13.493 1.00 95.69 134 PRO A CA 1
ATOM 996 C C . PRO A 1 134 ? 18.739 2.489 -13.990 1.00 95.69 134 PRO A C 1
ATOM 998 O O . PRO A 1 134 ? 18.517 3.676 -13.780 1.00 95.69 134 PRO A O 1
ATOM 1001 N N . SER A 1 135 ? 17.882 1.686 -14.623 1.00 93.31 135 SER A N 1
ATOM 1002 C CA . SER A 1 135 ? 16.589 2.103 -15.168 1.00 93.31 135 SER A CA 1
ATOM 1003 C C . SER A 1 135 ? 15.400 1.818 -14.247 1.00 93.31 135 SER A C 1
ATOM 1005 O O . SER A 1 135 ? 14.270 2.055 -14.657 1.00 93.31 135 SER A O 1
ATOM 1007 N N . PHE A 1 136 ? 15.604 1.278 -13.039 1.00 96.94 136 PHE A N 1
ATOM 1008 C CA . PHE A 1 136 ? 14.479 0.992 -12.146 1.00 96.94 136 PHE A CA 1
ATOM 1009 C C . PHE A 1 136 ? 13.786 2.304 -11.726 1.00 96.94 136 PHE A C 1
ATOM 1011 O O . PHE A 1 136 ? 14.476 3.221 -11.269 1.00 96.94 136 PHE A O 1
ATOM 1018 N N . PRO A 1 137 ? 12.454 2.428 -11.860 1.00 96.62 137 PRO A N 1
ATOM 1019 C CA . PRO A 1 137 ? 11.753 3.686 -11.623 1.00 96.62 137 PRO A CA 1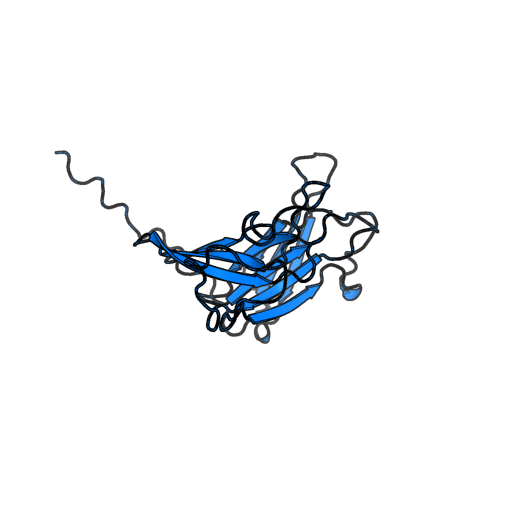
ATOM 1020 C C . PRO A 1 137 ? 11.700 4.050 -10.133 1.00 96.62 137 PRO A C 1
ATOM 1022 O O . PRO A 1 137 ? 11.719 3.196 -9.245 1.00 96.62 137 PRO A O 1
ATOM 1025 N N . GLU A 1 138 ? 11.600 5.348 -9.844 1.00 95.69 138 GLU A N 1
ATOM 1026 C CA . GLU A 1 138 ? 11.468 5.845 -8.470 1.00 95.69 138 GLU A CA 1
ATOM 1027 C C . GLU A 1 138 ? 10.108 5.465 -7.865 1.00 95.69 138 GLU A C 1
ATOM 1029 O O . GLU A 1 138 ? 10.023 4.982 -6.730 1.00 95.69 138 GLU A O 1
ATOM 1034 N N . LYS A 1 139 ? 9.046 5.688 -8.646 1.00 96.62 139 LYS A N 1
ATOM 1035 C CA . LYS A 1 139 ? 7.657 5.764 -8.196 1.00 96.62 139 LYS A CA 1
ATOM 1036 C C . LYS A 1 139 ? 6.850 4.556 -8.632 1.00 96.62 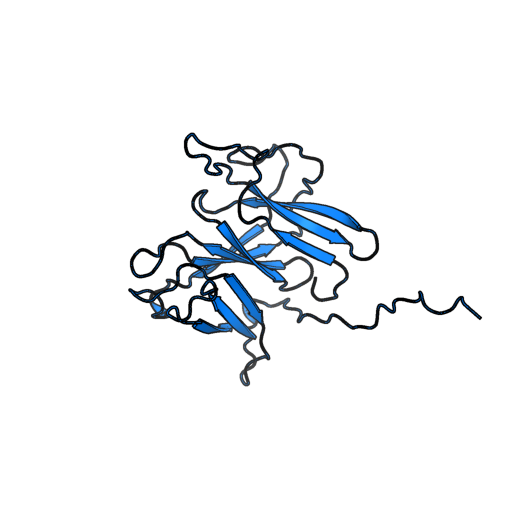139 LYS A C 1
ATOM 1038 O O . LYS A 1 139 ? 6.034 4.647 -9.537 1.00 96.62 139 LYS A O 1
ATOM 1043 N N . ILE A 1 140 ? 7.047 3.422 -7.970 1.00 98.06 140 ILE A N 1
ATOM 1044 C CA . ILE A 1 140 ? 6.042 2.356 -8.039 1.00 98.06 140 ILE A CA 1
ATOM 1045 C C . ILE A 1 140 ? 4.821 2.844 -7.254 1.00 98.06 140 ILE A C 1
ATOM 1047 O O . ILE A 1 140 ? 4.960 3.135 -6.064 1.00 98.06 140 ILE A O 1
ATOM 1051 N N . GLU A 1 141 ? 3.678 2.995 -7.922 1.00 96.56 141 GLU A N 1
ATOM 1052 C CA . GLU A 1 141 ? 2.484 3.670 -7.374 1.00 96.56 141 GLU A CA 1
ATOM 1053 C C . GLU A 1 141 ? 1.162 3.092 -7.913 1.00 96.56 141 GLU A C 1
ATOM 1055 O O . GLU A 1 141 ? 0.118 3.704 -7.739 1.00 96.56 141 GLU A O 1
ATOM 1060 N N . GLY A 1 142 ? 1.181 1.923 -8.567 1.00 96.94 142 GLY A N 1
ATOM 1061 C CA . GLY A 1 142 ? -0.052 1.259 -8.999 1.00 96.94 142 GLY A CA 1
ATOM 1062 C C . GLY A 1 142 ? -0.036 -0.245 -8.765 1.00 96.94 142 GLY A C 1
ATOM 1063 O O . GLY A 1 142 ? 0.970 -0.913 -9.027 1.00 96.94 142 GLY A O 1
ATOM 1064 N N . LEU A 1 143 ? -1.163 -0.773 -8.282 1.00 97.38 143 LEU A N 1
ATOM 1065 C CA . LEU A 1 143 ? -1.408 -2.197 -8.054 1.00 97.38 143 LEU A CA 1
ATOM 1066 C C . LEU A 1 143 ? -2.826 -2.567 -8.475 1.00 97.38 143 LEU A C 1
ATOM 1068 O O . LEU A 1 143 ? -3.800 -1.943 -8.066 1.00 97.38 143 LEU A O 1
ATOM 1072 N N . THR A 1 144 ? -2.960 -3.648 -9.235 1.00 97.06 144 THR A N 1
ATOM 1073 C CA . THR A 1 144 ? -4.269 -4.248 -9.504 1.00 97.06 144 THR A CA 1
ATOM 1074 C C . THR A 1 144 ? -4.149 -5.731 -9.823 1.00 97.06 144 THR A C 1
ATOM 1076 O O . THR A 1 144 ? -3.076 -6.221 -10.178 1.00 97.06 144 THR A O 1
ATOM 1079 N N . PHE A 1 145 ? -5.261 -6.451 -9.718 1.00 97.31 145 PHE A N 1
ATOM 1080 C CA . PHE A 1 145 ? -5.358 -7.814 -10.218 1.00 97.31 145 PHE A CA 1
ATOM 1081 C C . PHE A 1 145 ? -5.958 -7.814 -11.624 1.00 97.31 145 PHE A C 1
ATOM 1083 O O . PHE A 1 145 ? -6.995 -7.200 -11.874 1.00 97.31 145 PHE A O 1
ATOM 1090 N N . GLY A 1 146 ? -5.293 -8.511 -12.542 1.00 95.19 146 GLY A N 1
ATOM 1091 C CA . GLY A 1 146 ? -5.835 -8.825 -13.860 1.00 95.19 146 GLY A CA 1
ATOM 1092 C C . GLY A 1 146 ? -6.678 -10.105 -13.840 1.00 95.19 146 GLY A C 1
ATOM 1093 O O . GLY A 1 146 ? -6.875 -10.708 -12.782 1.00 95.19 146 GLY A O 1
ATOM 1094 N N . PRO A 1 147 ? -7.156 -10.563 -15.011 1.00 94.94 147 PRO A N 1
ATOM 1095 C CA . PRO A 1 147 ? -7.737 -11.893 -15.144 1.00 94.94 147 PRO A CA 1
ATOM 1096 C C . PRO A 1 147 ? -6.770 -12.978 -14.658 1.00 94.94 147 PRO A C 1
ATOM 1098 O O . PRO A 1 147 ? -5.554 -12.856 -14.832 1.00 94.94 147 PRO A O 1
ATOM 1101 N N . ASP A 1 148 ? -7.313 -14.059 -14.098 1.00 96.06 148 ASP A N 1
ATOM 1102 C CA . ASP A 1 148 ? -6.513 -15.235 -13.760 1.00 96.06 148 ASP A CA 1
ATOM 1103 C C . ASP A 1 148 ? -5.769 -15.756 -14.999 1.00 96.06 148 ASP A C 1
ATOM 1105 O O . ASP A 1 148 ? -6.277 -15.736 -16.126 1.00 96.06 148 ASP A O 1
ATOM 1109 N N . LEU A 1 149 ? -4.546 -16.235 -14.783 1.00 97.69 149 LEU A N 1
ATOM 1110 C CA . LEU A 1 149 ? -3.750 -16.861 -15.828 1.00 97.69 149 LEU A CA 1
ATOM 1111 C C . LEU A 1 149 ? -4.369 -18.210 -16.235 1.00 97.69 149 LEU A C 1
ATOM 1113 O O . LEU A 1 149 ? -5.055 -18.840 -15.428 1.00 97.69 149 LEU A O 1
ATOM 1117 N N . PRO A 1 150 ? -4.098 -18.718 -17.456 1.00 97.88 150 PRO A N 1
ATOM 1118 C CA . PRO A 1 150 ? -4.652 -19.995 -17.919 1.00 97.88 150 PRO A CA 1
ATOM 1119 C C . PRO A 1 150 ? -4.329 -21.205 -17.029 1.00 97.88 150 PRO A C 1
ATOM 1121 O O . PRO A 1 150 ? -5.035 -22.208 -17.080 1.00 97.88 150 PRO A O 1
ATOM 1124 N N . ASP A 1 151 ? -3.266 -21.121 -16.226 1.00 97.12 151 ASP A N 1
ATOM 1125 C CA . ASP A 1 151 ? -2.860 -22.148 -15.261 1.00 97.12 151 ASP A CA 1
ATOM 1126 C C . ASP A 1 151 ? -3.465 -21.957 -13.855 1.00 97.12 151 ASP A C 1
ATOM 1128 O O . ASP A 1 151 ? -3.133 -22.696 -12.930 1.00 97.12 151 ASP A O 1
ATOM 1132 N N . GLY A 1 152 ? -4.366 -20.985 -13.694 1.00 96.44 152 GLY A N 1
ATOM 1133 C CA . GLY A 1 152 ? -5.101 -20.702 -12.464 1.00 96.44 152 GLY A CA 1
ATOM 1134 C C . GLY A 1 152 ? -4.392 -19.767 -11.485 1.00 96.44 152 GLY A C 1
ATOM 1135 O O . GLY A 1 152 ? -4.985 -19.412 -10.467 1.00 96.44 152 GLY A O 1
ATOM 1136 N N . ARG A 1 153 ? -3.150 -19.344 -11.754 1.00 98.25 153 ARG A N 1
ATOM 1137 C CA . ARG A 1 153 ? -2.459 -18.348 -10.918 1.00 98.25 153 ARG A CA 1
ATOM 1138 C C . ARG A 1 153 ? -3.101 -16.968 -11.059 1.00 98.25 153 ARG A C 1
ATOM 1140 O O . ARG A 1 153 ? -3.625 -16.616 -12.115 1.00 98.25 153 ARG A O 1
ATOM 1147 N N . ARG A 1 154 ? -3.024 -16.158 -10.002 1.00 97.75 154 ARG A N 1
ATOM 1148 C CA . ARG A 1 154 ? -3.537 -14.781 -10.006 1.00 97.75 154 ARG A CA 1
ATOM 1149 C C . ARG A 1 154 ? -2.548 -13.869 -10.726 1.00 97.75 154 ARG A C 1
ATOM 1151 O O . ARG A 1 154 ? -1.357 -13.901 -10.423 1.00 97.75 154 ARG A O 1
ATOM 1158 N N . MET A 1 155 ? -3.031 -13.041 -11.646 1.00 97.94 155 MET A N 1
ATOM 1159 C CA . MET A 1 155 ? -2.214 -12.005 -12.276 1.00 97.94 155 MET A CA 1
ATOM 1160 C C . MET A 1 155 ? -2.191 -10.762 -11.385 1.00 97.94 155 MET A C 1
ATOM 1162 O O . MET A 1 155 ? -3.208 -10.085 -11.264 1.00 97.94 155 MET A O 1
ATOM 1166 N N . LEU A 1 156 ? -1.040 -10.436 -10.800 1.00 98.50 156 LEU A N 1
ATOM 1167 C CA . LEU A 1 156 ? -0.815 -9.152 -10.135 1.00 98.50 156 LEU A CA 1
ATOM 1168 C C . LEU A 1 156 ? -0.072 -8.219 -11.094 1.00 98.50 156 LEU A C 1
ATOM 1170 O O . LEU A 1 156 ? 1.009 -8.559 -11.577 1.00 98.50 156 LEU A O 1
ATOM 1174 N N . VAL A 1 157 ? -0.641 -7.048 -11.353 1.00 98.50 157 VAL A N 1
ATOM 1175 C CA . VAL A 1 157 ? -0.031 -5.992 -12.163 1.00 98.50 157 VAL A CA 1
ATOM 1176 C C . VAL A 1 157 ? 0.472 -4.895 -11.235 1.00 98.50 157 VAL A C 1
ATOM 1178 O O . VAL A 1 157 ? -0.268 -4.411 -10.380 1.00 98.50 157 VAL A O 1
ATOM 1181 N N . VAL A 1 158 ? 1.729 -4.508 -11.423 1.00 98.50 158 VAL A N 1
ATOM 1182 C CA . VAL A 1 158 ? 2.412 -3.444 -10.687 1.00 98.50 158 VAL A CA 1
ATOM 1183 C C . VAL A 1 158 ? 2.911 -2.405 -11.685 1.00 98.50 158 VAL A C 1
ATOM 1185 O O . VAL A 1 158 ? 3.547 -2.770 -12.675 1.00 98.50 158 VAL A O 1
ATOM 1188 N N . THR A 1 159 ? 2.652 -1.124 -11.438 1.00 98.12 159 THR A N 1
ATOM 1189 C CA . THR A 1 159 ? 3.026 -0.039 -12.360 1.00 98.12 159 THR A CA 1
ATOM 1190 C C . THR A 1 159 ? 3.783 1.082 -11.665 1.00 98.12 159 THR A C 1
ATOM 1192 O O . THR A 1 159 ? 3.687 1.253 -10.445 1.00 98.12 159 THR A O 1
ATOM 1195 N N . ASN A 1 160 ? 4.530 1.865 -12.447 1.00 97.62 160 ASN A N 1
ATOM 1196 C CA . ASN A 1 160 ? 5.064 3.141 -11.983 1.00 97.62 160 ASN A CA 1
ATOM 1197 C C . ASN A 1 160 ? 4.240 4.328 -12.484 1.00 97.62 160 ASN A C 1
ATOM 1199 O O . ASN A 1 160 ? 3.675 4.276 -13.573 1.00 97.62 160 ASN A O 1
ATOM 1203 N N . ASP A 1 161 ? 4.239 5.398 -11.695 1.00 96.12 161 ASP A N 1
ATOM 1204 C CA . ASP A 1 161 ? 3.963 6.741 -1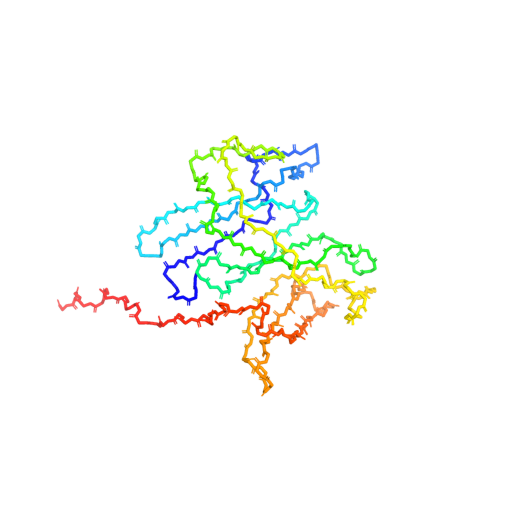2.194 1.00 96.12 161 ASP A CA 1
ATOM 1205 C C . ASP A 1 161 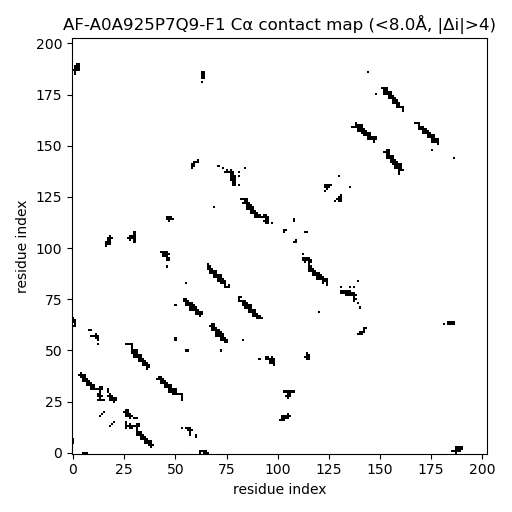? 5.248 7.293 -12.832 1.00 96.12 161 ASP A C 1
ATOM 1207 O O . ASP A 1 161 ? 6.353 7.104 -12.311 1.00 96.12 161 ASP A O 1
ATOM 1211 N N . ASN A 1 162 ? 5.117 7.926 -13.994 1.00 95.25 162 ASN A N 1
ATOM 1212 C CA . ASN A 1 162 ? 6.209 8.581 -14.708 1.00 95.25 162 ASN A CA 1
ATOM 1213 C C . ASN A 1 162 ? 6.108 10.117 -14.651 1.00 95.25 162 ASN A C 1
ATOM 1215 O O . ASN A 1 162 ? 6.763 10.803 -15.438 1.00 95.25 162 ASN A O 1
ATOM 1219 N N . ASP A 1 163 ? 5.251 10.664 -13.778 1.00 94.19 163 ASP A N 1
ATOM 1220 C CA . ASP A 1 163 ? 4.992 12.099 -13.613 1.00 94.19 163 ASP A CA 1
ATOM 1221 C C . ASP A 1 163 ? 4.503 12.793 -14.898 1.00 94.19 163 ASP A C 1
ATOM 1223 O O . ASP A 1 163 ? 4.678 14.001 -15.076 1.00 94.19 163 ASP A O 1
ATOM 1227 N N . PHE A 1 164 ? 3.926 12.035 -15.838 1.00 94.31 164 PHE A N 1
ATOM 1228 C CA . PHE A 1 164 ? 3.626 12.485 -17.204 1.00 94.31 164 PHE A CA 1
ATOM 1229 C C . PHE A 1 164 ? 4.857 12.996 -17.980 1.00 94.31 164 PHE A C 1
ATOM 1231 O O . PHE A 1 164 ? 4.732 13.731 -18.966 1.00 94.31 164 PHE A O 1
ATOM 1238 N N . VAL A 1 165 ? 6.068 12.602 -17.581 1.00 94.81 165 VAL A N 1
ATOM 1239 C CA . VAL A 1 165 ? 7.310 12.986 -18.251 1.00 94.81 165 VAL A CA 1
ATOM 1240 C C . VAL A 1 165 ? 7.554 12.053 -19.432 1.00 94.81 165 VAL A C 1
ATOM 1242 O O . VAL A 1 165 ? 7.878 10.884 -19.263 1.00 94.81 165 VAL A O 1
ATOM 1245 N N . ALA A 1 166 ? 7.469 12.582 -20.655 1.00 94.19 166 ALA A N 1
ATOM 1246 C CA . ALA A 1 166 ? 7.588 11.790 -21.888 1.00 94.19 166 ALA A CA 1
ATOM 1247 C C . ALA A 1 166 ? 8.915 11.018 -22.041 1.00 94.19 166 ALA A C 1
ATOM 1249 O O . ALA A 1 166 ? 8.973 10.038 -22.773 1.00 94.19 166 ALA A O 1
ATOM 1250 N N . ALA A 1 167 ? 9.982 11.475 -21.380 1.00 92.50 167 ALA A N 1
ATOM 1251 C CA . ALA A 1 167 ? 11.289 10.818 -21.390 1.00 92.50 167 ALA A CA 1
ATOM 1252 C C . ALA A 1 167 ? 11.435 9.712 -20.326 1.00 92.50 167 ALA A C 1
ATOM 1254 O O . ALA A 1 167 ? 12.485 9.077 -20.265 1.00 92.50 167 ALA A O 1
ATOM 1255 N N . GLN A 1 168 ? 10.430 9.518 -19.468 1.00 91.75 168 GLN A N 1
ATOM 1256 C CA . GLN A 1 168 ? 10.385 8.449 -18.477 1.00 91.75 168 GLN A CA 1
ATOM 1257 C C . GLN A 1 168 ? 9.395 7.376 -18.928 1.00 91.75 168 GLN A C 1
ATOM 1259 O O . GLN A 1 168 ? 8.244 7.673 -19.259 1.00 91.75 168 GLN A O 1
ATOM 1264 N N . ASP A 1 169 ? 9.843 6.125 -18.926 1.00 93.31 169 ASP A N 1
ATOM 1265 C CA . ASP A 1 169 ? 9.019 4.998 -19.343 1.00 93.31 169 ASP A CA 1
ATOM 1266 C C . ASP A 1 169 ? 7.892 4.715 -18.335 1.00 93.31 169 ASP A C 1
ATOM 1268 O O . ASP A 1 169 ? 8.032 4.898 -17.122 1.00 93.31 169 ASP A O 1
ATOM 1272 N N . ASN A 1 170 ? 6.768 4.221 -18.859 1.00 94.31 170 ASN A N 1
ATOM 1273 C CA . ASN A 1 170 ? 5.774 3.517 -18.058 1.00 94.31 170 ASN A CA 1
ATOM 1274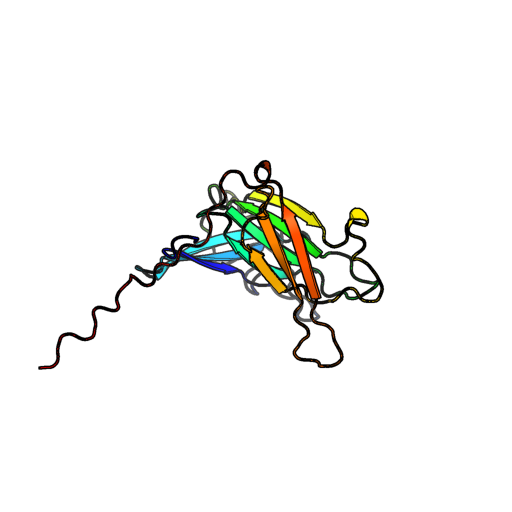 C C . ASN A 1 170 ? 6.110 2.026 -18.091 1.00 94.31 170 ASN A C 1
ATOM 1276 O O . ASN A 1 170 ? 6.149 1.405 -19.156 1.00 94.31 170 ASN A O 1
ATOM 1280 N N . HIS A 1 171 ? 6.324 1.448 -16.924 1.00 95.56 171 HIS A N 1
ATOM 1281 C CA . HIS A 1 171 ? 6.579 0.038 -16.724 1.00 95.56 171 HIS A CA 1
ATOM 1282 C C . HIS A 1 171 ? 5.331 -0.646 -16.177 1.00 95.56 171 HIS A C 1
ATOM 1284 O O . HIS A 1 171 ? 4.656 -0.147 -15.278 1.00 95.56 171 HIS A O 1
ATOM 1290 N N . PHE A 1 172 ? 5.072 -1.835 -16.713 1.00 96.94 172 PHE A N 1
ATOM 1291 C CA . PHE A 1 172 ? 4.048 -2.753 -16.240 1.00 96.94 172 PHE A CA 1
ATOM 1292 C C . PHE A 1 172 ? 4.746 -4.063 -15.887 1.00 96.94 172 PHE A C 1
ATOM 1294 O O . PHE A 1 172 ? 5.158 -4.815 -16.772 1.00 96.94 172 PHE A O 1
ATOM 1301 N N . TYR A 1 173 ? 4.914 -4.323 -14.596 1.00 97.69 173 TYR A N 1
ATOM 1302 C CA . TYR A 1 173 ? 5.449 -5.584 -14.101 1.00 97.69 173 TYR A CA 1
ATOM 1303 C C . TYR A 1 173 ? 4.283 -6.518 -13.798 1.00 97.69 173 TYR A C 1
ATOM 1305 O O . TYR A 1 173 ? 3.358 -6.153 -13.074 1.00 97.69 173 TYR A O 1
ATOM 1313 N N . VAL A 1 174 ? 4.314 -7.721 -14.366 1.00 98.06 174 VAL A N 1
ATOM 1314 C CA . VAL A 1 174 ? 3.224 -8.692 -14.241 1.00 98.06 174 VAL A CA 1
ATOM 1315 C C . VAL A 1 174 ? 3.747 -9.933 -13.538 1.00 98.06 174 VAL A C 1
ATOM 1317 O O . VAL A 1 174 ? 4.642 -10.611 -14.043 1.00 98.06 174 VAL A O 1
ATOM 1320 N N . PHE A 1 175 ? 3.179 -10.234 -12.374 1.00 98.31 175 PHE A N 1
ATOM 1321 C CA . PHE A 1 175 ? 3.557 -11.371 -11.546 1.00 98.31 175 PHE A CA 1
ATOM 1322 C C . PHE A 1 175 ? 2.460 -12.431 -11.566 1.00 98.31 175 PHE A C 1
ATOM 1324 O O . PHE A 1 175 ? 1.272 -12.130 -11.444 1.00 98.31 175 PHE A O 1
ATOM 1331 N N . ALA A 1 176 ? 2.878 -13.688 -11.690 1.00 98.12 176 ALA A N 1
ATOM 1332 C CA . ALA A 1 176 ? 2.009 -14.842 -11.539 1.00 98.12 176 ALA A CA 1
ATOM 1333 C C . ALA A 1 176 ? 2.049 -15.309 -10.081 1.00 98.12 176 ALA A C 1
ATOM 1335 O O . ALA A 1 176 ? 3.045 -15.880 -9.638 1.00 98.12 176 ALA A O 1
ATOM 1336 N N . ILE A 1 177 ? 0.978 -15.051 -9.338 1.00 98.31 177 ILE A N 1
ATOM 1337 C CA . ILE A 1 177 ? 0.876 -15.354 -7.912 1.00 98.31 177 ILE A CA 1
ATOM 1338 C C . ILE A 1 177 ? 0.155 -16.684 -7.725 1.00 98.31 177 ILE A C 1
ATOM 1340 O O . ILE A 1 177 ? -0.971 -16.871 -8.193 1.00 98.31 177 ILE A O 1
ATOM 1344 N N . ASP A 1 178 ? 0.783 -17.606 -7.004 1.00 98.25 178 ASP A N 1
ATOM 1345 C CA . ASP A 1 178 ? 0.134 -18.861 -6.655 1.00 98.25 178 ASP A CA 1
ATOM 1346 C C . ASP A 1 178 ? -1.089 -18.638 -5.758 1.00 98.25 178 ASP A C 1
ATOM 1348 O O . ASP A 1 178 ? -1.071 -17.854 -4.808 1.00 98.25 178 ASP A O 1
ATOM 1352 N N . THR A 1 179 ? -2.162 -19.381 -6.022 1.00 96.81 179 THR A N 1
ATOM 1353 C CA . THR A 1 179 ? -3.442 -19.218 -5.315 1.00 96.81 179 THR A CA 1
ATOM 1354 C C . THR A 1 179 ? -3.356 -19.538 -3.825 1.00 96.81 179 THR A C 1
ATOM 1356 O O . THR A 1 179 ? -4.104 -18.965 -3.040 1.00 96.81 179 THR A O 1
ATOM 1359 N N . TRP A 1 180 ? -2.418 -20.392 -3.405 1.00 96.75 180 TRP A N 1
ATOM 1360 C CA . TRP A 1 180 ? -2.211 -20.726 -1.993 1.00 96.75 180 TRP A CA 1
ATOM 1361 C C . TRP A 1 180 ? -1.589 -19.581 -1.177 1.00 96.75 180 TRP A C 1
ATOM 1363 O O . TRP A 1 180 ? -1.723 -19.579 0.044 1.00 96.75 180 TRP A O 1
ATOM 1373 N N . LEU A 1 181 ? -0.962 -18.588 -1.823 1.00 97.38 181 LEU A N 1
ATOM 1374 C CA . LEU A 1 181 ? -0.506 -17.359 -1.157 1.00 97.38 181 LEU A CA 1
ATOM 1375 C C . LEU A 1 181 ? -1.678 -16.423 -0.826 1.00 97.38 181 LEU A C 1
ATOM 1377 O O . LEU A 1 181 ? -1.600 -15.631 0.115 1.00 97.38 181 LEU A O 1
ATOM 1381 N N . LEU A 1 182 ? -2.775 -16.529 -1.582 1.00 97.00 182 LEU A N 1
ATOM 1382 C CA . LEU A 1 182 ? -3.981 -15.710 -1.459 1.00 97.00 182 LEU A CA 1
ATOM 1383 C C . LEU A 1 182 ? -5.244 -16.598 -1.387 1.00 97.00 182 LEU A C 1
ATOM 1385 O O . LEU A 1 182 ? -6.125 -16.490 -2.245 1.00 97.00 182 LEU A O 1
ATOM 1389 N N . PRO A 1 183 ? -5.360 -17.484 -0.376 1.00 95.12 183 PRO A N 1
ATOM 1390 C CA . PRO A 1 183 ? -6.399 -18.518 -0.340 1.00 95.12 183 PRO A CA 1
ATOM 1391 C C . PRO A 1 183 ? -7.818 -17.950 -0.204 1.00 95.12 183 PRO A C 1
ATOM 1393 O O . PRO A 1 183 ? -8.776 -18.587 -0.632 1.00 95.12 183 PRO A O 1
ATOM 1396 N N . ASN A 1 184 ? -7.942 -16.739 0.345 1.00 95.06 184 ASN A N 1
ATOM 1397 C CA . ASN A 1 184 ? -9.208 -16.045 0.580 1.00 95.06 184 ASN A CA 1
ATOM 1398 C C . ASN A 1 184 ? -9.425 -14.877 -0.395 1.00 95.06 184 ASN A C 1
ATOM 1400 O O . ASN A 1 184 ? -10.159 -13.945 -0.069 1.00 95.06 184 ASN A O 1
ATOM 1404 N N . TYR A 1 185 ? -8.744 -14.872 -1.547 1.00 97.06 185 TYR A N 1
ATOM 1405 C CA . TYR A 1 185 ? -8.876 -13.791 -2.520 1.00 97.06 185 TYR A CA 1
ATOM 1406 C C . TYR A 1 185 ? -10.311 -13.672 -3.045 1.00 97.06 185 TYR A C 1
ATOM 1408 O O . TYR A 1 185 ? -10.907 -14.654 -3.493 1.00 97.06 185 TYR A O 1
ATOM 1416 N N . GLN A 1 186 ? -10.824 -12.447 -3.050 1.00 95.75 186 GLN A N 1
ATOM 1417 C CA . GLN A 1 186 ? -12.109 -12.066 -3.611 1.00 95.75 186 GLN A CA 1
ATOM 1418 C C . GLN A 1 186 ? -11.883 -10.955 -4.633 1.00 95.75 186 GLN A C 1
ATOM 1420 O O . GLN A 1 186 ? -11.450 -9.853 -4.292 1.00 95.75 186 GLN A O 1
ATOM 1425 N N . ALA A 1 187 ? -12.195 -11.240 -5.896 1.00 92.31 187 ALA A N 1
ATOM 1426 C CA . ALA A 1 187 ? -12.149 -10.227 -6.940 1.00 92.31 187 ALA A CA 1
ATOM 1427 C C . ALA A 1 187 ? -13.138 -9.097 -6.629 1.00 92.31 187 ALA A C 1
ATOM 1429 O O . ALA A 1 187 ? -14.221 -9.336 -6.095 1.00 92.31 187 ALA A O 1
ATOM 1430 N N . GLN A 1 188 ? -12.785 -7.871 -7.006 1.00 89.75 188 GLN A N 1
ATOM 1431 C CA . GLN A 1 188 ? -13.671 -6.727 -6.847 1.00 89.75 188 GLN A CA 1
ATOM 1432 C C . GLN A 1 188 ? -14.942 -6.918 -7.692 1.00 89.75 188 GLN A C 1
ATOM 1434 O O . GLN A 1 188 ? -14.877 -7.157 -8.896 1.00 89.75 188 GLN A O 1
ATOM 1439 N N . GLN A 1 189 ? -16.099 -6.825 -7.044 1.00 87.12 189 GLN A N 1
ATOM 1440 C CA . GLN A 1 189 ? -17.436 -6.971 -7.616 1.00 87.12 189 GLN A CA 1
ATOM 1441 C C . GLN A 1 189 ? -18.268 -5.739 -7.243 1.00 87.12 189 GLN A C 1
ATOM 1443 O O . GLN A 1 189 ? -19.257 -5.828 -6.516 1.00 87.12 189 GLN A O 1
ATOM 1448 N N . ILE A 1 190 ? -17.873 -4.564 -7.738 1.00 72.25 190 ILE A N 1
ATOM 1449 C CA . ILE A 1 190 ? -18.688 -3.355 -7.576 1.00 72.25 190 ILE A CA 1
ATOM 1450 C C . ILE A 1 190 ? -19.834 -3.443 -8.583 1.00 72.25 190 ILE A C 1
ATOM 1452 O O . ILE A 1 190 ? -19.713 -3.025 -9.735 1.00 72.25 190 ILE A O 1
ATOM 1456 N N . SER A 1 191 ? -20.953 -4.041 -8.177 1.00 62.50 191 SER A N 1
ATOM 1457 C CA . SER A 1 191 ? -22.164 -3.971 -8.991 1.00 62.50 191 SER A CA 1
ATOM 1458 C C . SER A 1 191 ? -22.655 -2.520 -9.028 1.00 62.50 191 SER A C 1
ATOM 1460 O O . SER A 1 191 ? -22.791 -1.869 -7.994 1.00 62.50 191 SER A O 1
ATOM 1462 N N . SER A 1 192 ? -22.982 -2.004 -10.212 1.00 54.78 192 SER A N 1
ATOM 1463 C CA . SER A 1 192 ? -23.586 -0.673 -10.391 1.00 54.78 192 SER A CA 1
ATOM 1464 C C . SER A 1 192 ? -25.035 -0.584 -9.876 1.00 54.78 192 SER A C 1
ATOM 1466 O O . SER A 1 192 ? -25.756 0.365 -10.177 1.00 54.78 192 SER A O 1
ATOM 1468 N N . HIS A 1 193 ? -25.500 -1.580 -9.112 1.00 49.28 193 HIS A N 1
ATOM 1469 C CA . HIS A 1 193 ? -26.894 -1.729 -8.705 1.00 49.28 193 HIS A CA 1
ATOM 1470 C C . HIS A 1 193 ? -27.281 -0.971 -7.433 1.00 49.28 193 HIS A C 1
ATOM 1472 O O . HIS A 1 193 ? -28.458 -0.996 -7.073 1.00 49.28 193 HIS A O 1
ATOM 1478 N N . HIS A 1 194 ? -26.370 -0.228 -6.799 1.00 51.00 194 HIS A N 1
ATOM 1479 C CA . HIS A 1 194 ? -26.767 0.815 -5.846 1.00 51.00 194 HIS A CA 1
ATOM 1480 C C . HIS A 1 194 ? -27.339 2.005 -6.627 1.00 51.00 194 HIS A C 1
ATOM 1482 O O . HIS A 1 194 ? -26.669 2.997 -6.909 1.00 51.00 194 HIS A O 1
ATOM 1488 N N . ARG A 1 195 ? -28.593 1.840 -7.065 1.00 44.81 195 ARG A N 1
ATOM 1489 C CA . ARG A 1 195 ? -29.390 2.866 -7.732 1.00 44.81 195 ARG A CA 1
ATOM 1490 C C . ARG A 1 195 ? -29.404 4.119 -6.868 1.00 44.81 195 ARG A C 1
ATOM 1492 O O . ARG A 1 195 ? -29.849 4.092 -5.725 1.00 44.81 195 ARG A O 1
ATOM 1499 N N . CYS A 1 196 ? -29.003 5.233 -7.464 1.00 50.31 196 CYS A N 1
ATOM 1500 C CA . CYS A 1 196 ? -29.457 6.538 -7.024 1.00 50.31 196 CYS A CA 1
ATOM 1501 C C . CYS A 1 196 ? -30.977 6.592 -7.279 1.00 50.31 196 CYS A C 1
ATOM 1503 O O . CYS A 1 196 ? -31.419 6.974 -8.359 1.00 50.31 196 CYS A O 1
ATOM 1505 N N . GLU A 1 197 ? -31.801 6.137 -6.333 1.00 48.00 197 GLU A N 1
ATOM 1506 C CA . GLU A 1 197 ? -33.256 6.344 -6.364 1.00 48.00 197 GLU A CA 1
ATOM 1507 C C . GLU A 1 197 ? -33.588 7.796 -5.981 1.00 48.00 197 GLU A C 1
ATOM 1509 O O . GLU A 1 197 ? -34.280 8.051 -5.002 1.00 48.00 197 GLU A O 1
ATOM 1514 N N . ARG A 1 198 ? -33.049 8.773 -6.723 1.00 51.72 198 ARG A N 1
ATOM 1515 C CA . ARG A 1 198 ? -33.333 10.202 -6.498 1.00 51.72 198 ARG A CA 1
ATOM 1516 C C . ARG A 1 198 ? -34.007 10.937 -7.656 1.00 51.72 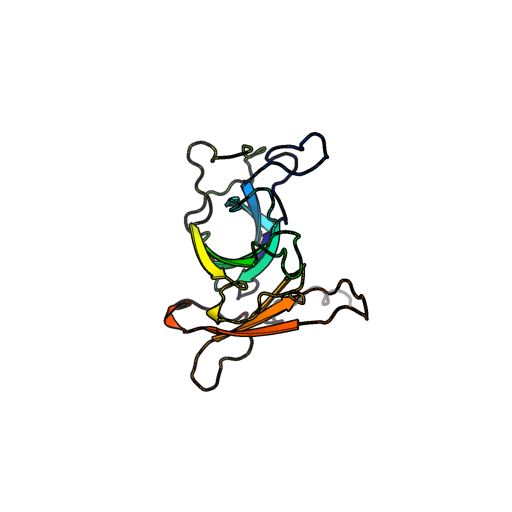198 ARG A C 1
ATOM 1518 O O . ARG A 1 198 ? -34.255 12.124 -7.515 1.00 51.72 198 ARG A O 1
ATOM 1525 N N . ASP A 1 199 ? -34.424 10.232 -8.710 1.00 50.19 199 ASP A N 1
ATOM 1526 C CA . ASP A 1 199 ? -35.064 10.862 -9.879 1.00 50.19 199 ASP A CA 1
ATOM 1527 C C . ASP A 1 199 ? -36.514 10.400 -10.125 1.00 50.19 199 ASP A C 1
ATOM 1529 O O . ASP A 1 199 ? -36.943 10.227 -11.265 1.00 50.19 199 ASP A O 1
ATOM 1533 N N . ARG A 1 200 ? -37.310 10.177 -9.071 1.00 51.03 200 ARG A N 1
ATOM 1534 C CA . ARG A 1 200 ? -38.765 9.970 -9.218 1.00 51.03 200 ARG A CA 1
ATOM 1535 C C . ARG A 1 200 ? -39.569 10.812 -8.243 1.00 51.03 200 ARG A C 1
ATOM 1537 O O . ARG A 1 200 ? -40.323 10.272 -7.450 1.00 51.03 200 ARG A O 1
ATOM 1544 N N . GLU A 1 201 ? -39.409 12.124 -8.306 1.00 49.31 201 GLU A N 1
ATOM 1545 C CA . GLU A 1 201 ? -40.366 13.040 -7.684 1.00 49.31 201 GLU A CA 1
ATOM 1546 C C . GLU A 1 201 ? -40.262 14.421 -8.338 1.00 49.31 201 GLU A C 1
ATOM 1548 O O . GLU A 1 201 ? -39.821 15.371 -7.716 1.00 49.31 201 GLU A O 1
ATOM 1553 N N . HIS A 1 202 ? -40.622 14.521 -9.621 1.00 48.69 202 HIS A N 1
ATOM 1554 C CA . HIS A 1 202 ? -41.064 15.768 -10.262 1.00 48.69 202 HIS A CA 1
ATOM 1555 C C . HIS A 1 202 ? -41.903 15.406 -11.499 1.00 48.69 202 HIS A C 1
ATOM 1557 O O . HIS A 1 202 ? -41.404 15.424 -12.623 1.00 48.69 202 HIS A O 1
ATOM 1563 N N . ASP A 1 203 ? -43.159 15.029 -11.241 1.00 46.62 203 ASP A N 1
ATOM 1564 C CA . ASP A 1 203 ? -44.281 15.278 -12.159 1.00 46.62 203 ASP A CA 1
ATOM 1565 C C . ASP A 1 203 ? -44.886 16.654 -11.829 1.00 46.62 203 ASP A C 1
ATOM 1567 O O . ASP A 1 203 ? -44.996 16.968 -10.616 1.00 46.62 203 ASP A O 1
#

Radius of gyration: 18.9 Å; Cα contacts (8 Å, |Δi|>4): 443; chains: 1; bounding box: 65×43×47 Å

Mean predicted aligned error: 4.93 Å

Sequence (203 aa):
SPDGSKLYGMMQNALIQDGGLDASLARVGLNNRIVEIDVETGALREFVYVLDSRSNGVNEIVALNDHEFLVLERDGRVGAAAAFKRLFKIDITGASDVRDVKQLPVSGLPSGVVAVAKSPFLDLLDPAYGLAGPSFPEKIEGLTFGPDLPDGRRMLVVTNDNDFVAAQDNHFYVFAIDTWLLPNYQAQQISSHHRCERDREHD

Solvent-accessible surface area (backbone atoms only — not comparable to full-atom values): 11425 Å² total; per-residue (Å²): 59,25,69,51,58,32,47,73,50,68,48,45,50,25,50,60,68,13,41,33,61,51,99,86,70,43,58,54,12,24,40,19,48,35,39,39,31,33,64,88,80,62,51,71,44,22,36,38,42,71,50,97,42,53,76,38,34,42,48,39,76,39,65,33,25,85,51,34,32,43,34,34,40,30,34,89,34,41,19,73,64,46,83,46,50,31,34,28,40,34,35,47,84,80,30,36,75,44,70,84,55,83,57,50,46,39,63,79,71,60,90,93,54,36,51,40,49,76,41,88,68,45,58,60,62,40,74,92,72,66,51,63,34,74,81,27,72,47,40,64,48,42,68,49,74,58,71,64,42,97,88,64,26,40,28,41,38,38,28,43,59,39,86,88,39,89,91,44,74,76,51,77,48,77,43,80,39,59,49,83,83,48,76,72,61,40,75,75,51,69,67,84,75,79,66,80,87,76,86,84,83,84,132

Secondary structure (DSSP, 8-state):
-TTSSEEEEE-SS--STTT-B-TTS-B---EEEEEEEETTT--EEEEEEE-S-TTEEEEEEEESSSSEEEEEEEES--GGG---EEEEEEE-TTPPP-TT-S---SSS--TT--PPEEEEEEETT-GGGT--STT--S-EEEEEE-SPPTTS-EEEEEEE--TT-TTSPPPEEEEEE-GGGSTT-------TTS----S----

pLDDT: mean 93.82, std 11.6, range [44.81, 98.88]

Foldseek 3Di:
DLQPQKDKDWFFAADCLAAHADPVRQQQAQWTWIWIAGPPPRDIFIFTDGHPHSQKTWQDWDDQDPFKIWIWIAHQDFFLRGDFTFIKIWGCPPFDGCPVVRYAHSDDGPPPGDHIDIDTDDTCPPVVNVQHHRLNGRAFRDWDWDDADPVRFIWIWIWGDPVPDPVRDIDIDIDGHHCVSSVPGDHRDHDPPPDPPPPPPDD

Nearest PDB structures (foldseek):
  4l1n-assembly1_A  TM=4.585E-01  e=3.660E-02  Clostridium novyi NT
  4yz4-assembly1_A  TM=4.514E-01  e=5.319E-02  Streptococcus pneumoniae
  5n4c-assembly4_D  TM=2.733E-01  e=4.264E-01  Galerina marginata
  5n4f-assembly1_A  TM=3.276E-01  e=1.308E+00  Galerina marginata
  5n4c-assembly3_C  TM=2.739E-01  e=6.535E-01  Galerina marginata